Protein AF-A0A1Y5MGC0-F1 (afdb_monomer_lite)

Sequence (315 aa):
MIKQENEVLSAHKISAYQISLIEKINEDKFEFKDIEHKFIFESVKKECSICKIEEKNFKIFKIFSLFFLVLESSYFEYDGEKTFCSQDDEKNYFIKNLSKYFSNKKELDENNFELDKNFIYYAIKGKNNGLNDEQISMLLRGSKTLKILSENRYTSNDIDVVFAESGFLMLSNSKFGIDDKKAERFILLFLIGLAYNINTQKFIEKTINTVSDPDKAKKVKELEKIRDDFCIYSIKSFFLNPVKQEKHQCYEIWEFIERNYHVRKFYNEAKKQVSELTLLIRGDLDKKFEHKMITLGIFVTVIVAICSFFAGKYL

Secondary structure (DSSP, 8-state):
-EEE---EEEEEEE-HHHHHHHHHHHT-----EE----SB-HHHHTTEEEEEEGGGTEEEEEETTEEEEEEEE--EEE-SS-EE----SSS--TTTTHHHHHHHSTTS-GGG----TT---EEE--SS----HHHHHHHHHSSTTPPP-TTSEEE-SSEEEEEETTEEEEEE-STT---HHHHHHHHHHHHHHHHHHHHHHHHHHHHHHHHT-S-HHHHHHHHHHHHHHHHHHHHHS-TT-SBS-TTSHHHHHHHHHHHHTTHHHHHHHHHHHHHHHHHHHHTTTSTTHHHHHHHHHHHHHHHHHHHHHHHTT--

Foldseek 3Di:
DDWDQWKWKWKWWDDPVVVVVVCVLVVHDFDWAFDPDPQFDPLQSVQWTKTDDPVQQWIWIGGRNIIMIMHIQRGWDDDPQATDRDDDDDPDDCVVCVLPSQVVPVPDDSVPDDTHPLATETETFDAPPPDDLQRQCCVVPVGSPDDFDPLQWDDDCFWIWGDDRRGIYIWGNDRNTDDPVRVVLLVVLLVLLVVLLVVLVVLLVQLLVLLPDPDPVSSLVSLVVSLVVLVVVVVSNPQVARGPDCPDPNRVSNSSSCRNSVNVVSNVVSVVLNVLSVVLSVCPVDPCNVVSSVVSNVVSVVVCVVVCVVCVVSD

Radius of gyration: 21.81 Å; chains: 1; bounding box: 50×40×71 Å

Organism: NCBI:txid199

Structure (mmCIF, N/CA/C/O backbone):
data_AF-A0A1Y5MGC0-F1
#
_entry.id   AF-A0A1Y5MGC0-F1
#
loop_
_atom_site.group_PDB
_atom_site.id
_atom_site.type_symbol
_atom_site.label_atom_id
_atom_site.label_alt_id
_atom_site.label_comp_id
_atom_site.label_asym_id
_atom_site.label_entity_id
_atom_site.label_seq_id
_atom_site.pdbx_PDB_ins_code
_atom_site.Cartn_x
_atom_site.Cartn_y
_atom_site.Cartn_z
_atom_site.occupancy
_atom_site.B_iso_or_equiv
_atom_site.auth_seq_id
_atom_site.auth_comp_id
_atom_site.auth_asym_id
_atom_site.auth_atom_id
_atom_site.pdbx_PDB_model_num
ATOM 1 N N . MET A 1 1 ? -10.352 17.131 29.416 1.00 38.03 1 MET A N 1
ATOM 2 C CA . MET A 1 1 ? -9.482 16.090 28.835 1.00 38.03 1 MET A CA 1
ATOM 3 C C . MET A 1 1 ? -10.340 14.852 28.611 1.00 38.03 1 MET A C 1
ATOM 5 O O . MET A 1 1 ? -10.829 14.301 29.589 1.00 38.03 1 MET A O 1
ATOM 9 N N . ILE A 1 2 ? -10.647 14.490 27.362 1.00 35.22 2 ILE A N 1
ATOM 10 C CA . ILE A 1 2 ? -11.427 13.274 27.082 1.00 35.22 2 ILE A CA 1
ATOM 11 C C . ILE A 1 2 ? -10.415 12.135 26.957 1.00 35.22 2 ILE A C 1
ATOM 13 O O . ILE A 1 2 ? -9.745 12.014 25.937 1.00 35.22 2 ILE A O 1
ATOM 17 N N . LYS A 1 3 ? -10.269 11.329 28.010 1.00 38.06 3 LYS A N 1
ATOM 18 C CA . LYS A 1 3 ? -9.482 10.096 27.949 1.00 38.06 3 LYS A CA 1
ATOM 19 C C . LYS A 1 3 ? -10.345 9.056 27.236 1.00 38.06 3 LYS A C 1
ATOM 21 O O . LYS A 1 3 ? -11.326 8.585 27.805 1.00 38.06 3 LYS A O 1
ATOM 26 N N . GLN A 1 4 ? -10.056 8.786 25.967 1.00 45.41 4 GLN A N 1
ATOM 27 C CA . GLN A 1 4 ? -10.703 7.702 25.231 1.00 45.41 4 GLN A CA 1
ATOM 28 C C . GLN A 1 4 ? -9.704 6.557 25.101 1.00 45.41 4 GLN A C 1
ATOM 30 O O . GLN A 1 4 ? -8.647 6.717 24.498 1.00 45.41 4 GLN A O 1
ATOM 35 N N . GLU A 1 5 ? -10.042 5.399 25.659 1.00 43.53 5 GLU A N 1
ATOM 36 C CA . GLU A 1 5 ? -9.340 4.148 25.373 1.00 43.53 5 GLU A CA 1
ATOM 37 C C . GLU A 1 5 ? -9.686 3.737 23.941 1.00 43.53 5 GLU A C 1
ATOM 39 O O . GLU A 1 5 ? -10.679 3.061 23.680 1.00 43.53 5 GLU A O 1
ATOM 44 N N . ASN A 1 6 ? -8.910 4.250 22.993 1.00 50.28 6 ASN A N 1
ATOM 45 C CA . ASN A 1 6 ? -9.024 3.895 21.594 1.00 50.28 6 ASN A CA 1
ATOM 46 C C . ASN A 1 6 ? -7.785 3.108 21.190 1.00 50.28 6 ASN A C 1
ATOM 48 O O . ASN A 1 6 ? -6.659 3.587 21.342 1.00 50.28 6 ASN A O 1
ATOM 52 N N . GLU A 1 7 ? -8.006 1.938 20.603 1.00 55.06 7 GLU A N 1
ATOM 53 C CA . GLU A 1 7 ? -6.956 1.251 19.869 1.00 55.06 7 GLU A CA 1
ATOM 54 C C . GLU A 1 7 ? -6.591 2.079 18.637 1.00 55.06 7 GLU A C 1
ATOM 56 O O . GLU A 1 7 ? -7.471 2.633 17.982 1.00 55.06 7 GLU A O 1
ATOM 61 N N . VAL A 1 8 ? -5.296 2.195 18.368 1.00 58.59 8 VAL A N 1
ATOM 62 C CA . VAL A 1 8 ? -4.675 2.903 17.256 1.00 58.59 8 VAL A CA 1
ATOM 63 C C . VAL A 1 8 ? -3.657 1.962 16.638 1.00 58.59 8 VAL A C 1
ATOM 65 O O . VAL A 1 8 ? -2.775 1.443 17.317 1.00 58.59 8 VAL A O 1
ATOM 68 N N . LEU A 1 9 ? -3.761 1.766 15.332 1.00 59.78 9 LEU A N 1
ATOM 69 C CA . LEU A 1 9 ? -2.839 0.942 14.563 1.00 59.78 9 LEU A CA 1
ATOM 70 C C . LEU A 1 9 ? -1.966 1.845 13.693 1.00 59.78 9 LEU A C 1
ATOM 72 O O . LEU A 1 9 ? -2.559 2.642 12.982 1.00 59.78 9 LEU A O 1
ATOM 76 N N . SER A 1 10 ? -0.633 1.708 13.708 1.00 61.25 10 SER A N 1
ATOM 77 C CA . SER A 1 10 ? 0.293 2.452 12.824 1.00 61.25 10 SER A CA 1
ATOM 78 C C . SER A 1 10 ? 1.134 1.511 11.956 1.00 61.25 10 SER A C 1
ATOM 80 O O . SER A 1 10 ? 1.529 0.446 12.425 1.00 61.25 10 SER A O 1
ATOM 82 N N . ALA A 1 11 ? 1.433 1.887 10.705 1.00 65.44 11 ALA A N 1
ATOM 83 C CA . ALA A 1 11 ? 2.316 1.119 9.822 1.00 65.44 11 ALA A CA 1
ATOM 84 C C . ALA A 1 11 ? 3.659 1.800 9.567 1.00 65.44 11 ALA A C 1
ATOM 86 O O . ALA A 1 11 ? 3.766 3.018 9.534 1.00 65.44 11 ALA A O 1
ATOM 87 N N . HIS A 1 12 ? 4.684 0.990 9.326 1.00 69.44 12 HIS A N 1
ATOM 88 C CA . HIS A 1 12 ? 6.010 1.441 8.928 1.00 69.44 12 HIS A CA 1
ATOM 89 C C . HIS A 1 12 ? 6.585 0.474 7.904 1.00 69.44 12 HIS A C 1
ATOM 91 O O . HIS A 1 12 ? 6.592 -0.740 8.117 1.00 69.44 12 HIS A O 1
ATOM 97 N N . LYS A 1 13 ? 7.099 0.993 6.791 1.00 74.12 13 LYS A N 1
ATOM 98 C CA . LYS A 1 13 ? 7.879 0.173 5.865 1.00 74.12 13 LYS A CA 1
ATOM 99 C C . LYS A 1 13 ? 9.197 -0.208 6.538 1.00 74.12 13 LYS A C 1
ATOM 101 O O . LYS A 1 13 ? 9.869 0.643 7.114 1.00 74.12 13 LYS A O 1
ATOM 106 N N . ILE A 1 14 ? 9.566 -1.482 6.441 1.00 73.00 14 ILE A N 1
ATOM 107 C CA . ILE A 1 14 ? 10.816 -2.011 6.994 1.00 73.00 14 ILE A CA 1
ATOM 108 C C . ILE A 1 14 ? 11.555 -2.869 5.962 1.00 73.00 14 ILE A C 1
ATOM 110 O O . ILE A 1 14 ? 10.974 -3.395 5.011 1.00 73.00 14 ILE A O 1
ATOM 114 N N . SER A 1 15 ? 12.867 -2.989 6.124 1.00 76.19 15 SER A N 1
ATOM 115 C CA . SER A 1 15 ? 13.743 -3.818 5.295 1.00 76.19 15 SER A CA 1
ATOM 116 C C . SER A 1 15 ? 13.856 -5.249 5.829 1.00 76.19 15 SER A C 1
ATOM 118 O O . SER A 1 15 ? 13.602 -5.516 7.002 1.00 76.19 15 SER A O 1
ATOM 120 N N . ALA A 1 16 ? 14.309 -6.179 4.983 1.00 79.50 16 ALA A N 1
ATOM 121 C CA . ALA A 1 16 ? 14.617 -7.546 5.415 1.00 79.50 16 ALA A CA 1
ATOM 122 C C . ALA A 1 16 ? 15.689 -7.581 6.522 1.00 79.50 16 ALA A C 1
ATOM 124 O O . ALA A 1 16 ? 15.608 -8.396 7.435 1.00 79.50 16 ALA A O 1
ATOM 125 N N . TYR A 1 17 ? 16.654 -6.655 6.475 1.00 76.81 17 TYR A N 1
ATOM 126 C CA . TYR A 1 17 ? 17.639 -6.484 7.540 1.00 76.81 17 TYR A CA 1
ATOM 127 C C . TYR A 1 17 ? 16.963 -6.097 8.860 1.00 76.81 17 TYR A C 1
ATOM 129 O O . TYR A 1 17 ? 17.158 -6.767 9.868 1.00 76.81 17 TYR A O 1
ATOM 137 N N . GLN A 1 18 ? 16.083 -5.092 8.843 1.00 75.25 18 GLN A N 1
ATOM 138 C CA . GLN A 1 18 ? 15.319 -4.695 10.029 1.00 75.25 18 GLN A CA 1
ATOM 139 C C . GLN A 1 18 ? 14.466 -5.845 10.583 1.00 75.25 18 GLN A C 1
ATOM 141 O O . GLN A 1 18 ? 14.418 -6.016 11.794 1.00 75.25 18 GLN A O 1
ATOM 146 N N . ILE A 1 19 ? 13.868 -6.682 9.731 1.00 78.75 19 ILE A N 1
ATOM 147 C CA . ILE A 1 19 ? 13.170 -7.900 10.176 1.00 78.75 19 ILE A CA 1
ATOM 148 C C . ILE A 1 19 ? 14.118 -8.843 10.909 1.00 78.75 19 ILE A C 1
ATOM 150 O O . ILE A 1 19 ? 13.802 -9.252 12.019 1.00 78.75 19 ILE A O 1
ATOM 154 N N . SER A 1 20 ? 15.281 -9.144 10.323 1.00 77.00 20 SER A N 1
ATOM 155 C CA . SER A 1 20 ? 16.267 -10.039 10.944 1.00 77.00 20 SER A CA 1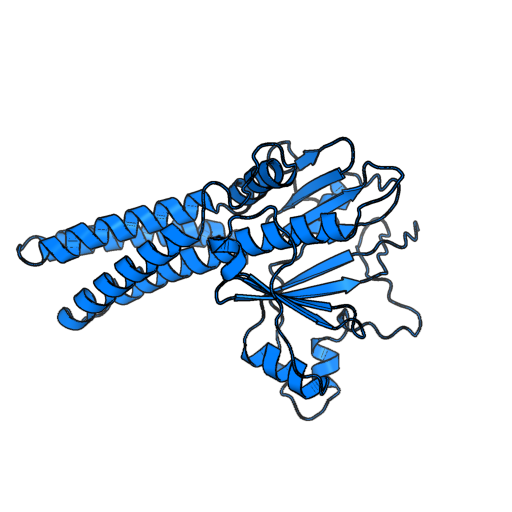
ATOM 156 C C . SER A 1 20 ? 16.757 -9.523 12.301 1.00 77.00 20 SER A C 1
ATOM 158 O O . SER A 1 20 ? 17.016 -10.309 13.210 1.00 77.00 20 SER A O 1
ATOM 160 N N . LEU A 1 21 ? 16.827 -8.198 12.468 1.00 72.00 21 LEU A N 1
ATOM 161 C CA . LEU A 1 21 ? 17.138 -7.577 13.751 1.00 72.00 21 LEU A CA 1
ATOM 162 C C . LEU A 1 21 ? 16.016 -7.792 14.770 1.00 72.00 21 LEU A C 1
ATOM 164 O O . LEU A 1 21 ? 16.304 -8.167 15.902 1.00 72.00 21 LEU A O 1
ATOM 168 N N . ILE A 1 22 ? 14.752 -7.592 14.379 1.00 74.06 22 ILE A N 1
ATOM 169 C CA . ILE A 1 22 ? 13.601 -7.843 15.261 1.00 74.06 22 ILE A CA 1
ATOM 170 C C . ILE A 1 22 ? 13.549 -9.337 15.643 1.00 74.06 22 ILE A C 1
ATOM 172 O O . ILE A 1 22 ? 13.365 -9.654 16.816 1.00 74.06 22 ILE A O 1
ATOM 176 N N . GLU A 1 23 ? 13.766 -10.241 14.684 1.00 75.62 23 GLU A N 1
ATOM 177 C CA . GLU A 1 23 ? 13.797 -11.698 14.886 1.00 75.62 23 GLU A CA 1
ATOM 178 C C . GLU A 1 23 ? 14.873 -12.093 15.910 1.00 75.62 23 GLU A C 1
ATOM 180 O O . GLU A 1 23 ? 14.583 -12.727 16.924 1.00 75.62 23 GLU A O 1
ATOM 185 N N . LYS A 1 24 ? 16.110 -11.611 15.719 1.00 73.06 24 LYS A N 1
ATOM 186 C CA . LYS A 1 24 ? 17.224 -11.847 16.650 1.00 73.06 24 LYS A CA 1
ATOM 187 C C . LYS A 1 24 ? 16.923 -11.331 18.060 1.00 73.06 24 LYS A C 1
ATOM 189 O O . LYS A 1 24 ? 17.342 -11.936 19.038 1.00 73.06 24 LYS A O 1
ATOM 194 N N . ILE A 1 25 ? 16.245 -10.192 18.172 1.00 67.19 25 ILE A N 1
ATOM 195 C CA . ILE A 1 25 ? 16.008 -9.525 19.457 1.00 67.19 25 ILE A CA 1
ATOM 196 C C . ILE A 1 25 ? 14.904 -10.172 20.271 1.00 67.19 25 ILE A C 1
ATOM 198 O O . ILE A 1 25 ? 14.997 -10.157 21.503 1.00 67.19 25 ILE A O 1
ATOM 202 N N . ASN A 1 26 ? 13.870 -10.661 19.595 1.00 68.50 26 ASN A N 1
ATOM 203 C CA . ASN A 1 26 ? 12.756 -11.333 20.241 1.00 68.50 26 ASN A CA 1
ATOM 204 C C . ASN A 1 26 ? 13.041 -12.813 20.491 1.00 68.50 26 ASN A C 1
ATOM 206 O O . ASN A 1 26 ? 12.283 -13.432 21.220 1.00 68.50 26 ASN A O 1
ATOM 210 N N . GLU A 1 27 ? 14.114 -13.361 19.908 1.00 68.44 27 GLU A N 1
ATOM 211 C CA . GLU A 1 27 ? 14.435 -14.797 19.948 1.00 68.44 27 GLU A CA 1
ATOM 212 C C . GLU A 1 27 ? 13.324 -15.678 19.338 1.00 68.44 27 GLU A C 1
ATOM 214 O O . GLU A 1 27 ? 13.355 -16.904 19.430 1.00 68.44 27 GLU A O 1
ATOM 219 N N . ASP A 1 28 ? 12.381 -15.049 18.637 1.00 70.00 28 ASP A N 1
ATOM 220 C CA . ASP A 1 28 ? 11.268 -15.679 17.947 1.00 70.00 28 ASP A CA 1
ATOM 221 C C . ASP A 1 28 ? 11.650 -15.919 16.495 1.00 70.00 28 ASP A C 1
ATOM 223 O O . ASP A 1 28 ? 12.149 -15.012 15.837 1.00 70.00 28 ASP A O 1
ATOM 227 N N . LYS A 1 29 ? 11.340 -17.098 15.949 1.00 75.06 29 LYS A N 1
ATOM 228 C CA . LYS A 1 29 ? 11.385 -17.290 14.494 1.00 75.06 29 LYS A CA 1
ATOM 229 C C . LYS A 1 29 ? 10.128 -16.730 13.858 1.00 75.06 29 LYS A C 1
ATOM 231 O O . LYS A 1 29 ? 9.017 -17.082 14.255 1.00 75.06 29 LYS A O 1
ATOM 236 N N . PHE A 1 30 ? 10.290 -15.910 12.826 1.00 83.38 30 PHE A N 1
ATOM 237 C CA . PHE A 1 30 ? 9.137 -15.329 12.144 1.00 83.38 30 PHE A CA 1
ATOM 238 C C . PHE A 1 30 ? 8.584 -16.292 11.102 1.00 83.38 30 PHE A C 1
ATOM 240 O O . PHE A 1 30 ? 9.180 -16.524 10.050 1.00 83.38 30 PHE A O 1
ATOM 247 N N . GLU A 1 31 ? 7.400 -16.830 11.380 1.00 87.31 31 GLU A N 1
ATOM 248 C CA . GLU A 1 31 ? 6.659 -17.655 10.435 1.00 87.31 31 GLU A CA 1
ATOM 249 C C . GLU A 1 31 ? 5.613 -16.806 9.704 1.00 87.31 31 GLU A C 1
ATOM 251 O O . GLU A 1 31 ? 4.596 -16.389 10.265 1.00 87.31 31 GLU A O 1
ATOM 256 N N . PHE A 1 32 ? 5.858 -16.556 8.419 1.00 89.19 32 PHE A N 1
ATOM 257 C CA . PHE A 1 32 ? 4.893 -15.882 7.559 1.00 89.19 32 PHE A CA 1
ATOM 258 C C . PHE A 1 32 ? 3.818 -16.862 7.099 1.00 89.19 32 PHE A C 1
ATOM 260 O O . PHE A 1 32 ? 4.107 -17.834 6.404 1.00 89.19 32 PHE A O 1
ATOM 267 N N . LYS A 1 33 ? 2.568 -16.554 7.440 1.00 91.81 33 LYS A N 1
ATOM 268 C CA . LYS A 1 33 ? 1.384 -17.332 7.073 1.00 91.81 33 LYS A CA 1
ATOM 269 C C . LYS A 1 33 ? 0.594 -16.629 5.979 1.00 91.81 33 LYS A C 1
ATOM 271 O O . LYS A 1 33 ? 0.647 -15.404 5.843 1.00 91.81 33 LYS A O 1
ATOM 276 N N . ASP A 1 34 ? -0.157 -17.407 5.210 1.00 91.50 34 ASP A N 1
ATOM 277 C CA . ASP A 1 34 ? -1.055 -16.867 4.194 1.00 91.50 34 ASP A CA 1
ATOM 278 C C . ASP A 1 34 ? -2.120 -15.964 4.824 1.00 91.50 34 ASP A C 1
ATOM 280 O O . ASP A 1 34 ? -2.631 -16.219 5.917 1.00 91.50 34 ASP A O 1
ATOM 284 N N . ILE A 1 35 ? -2.505 -14.916 4.099 1.00 89.69 35 ILE A N 1
ATOM 285 C CA . ILE A 1 35 ? -3.623 -14.064 4.502 1.00 89.69 35 ILE A CA 1
ATOM 286 C C . ILE A 1 35 ? -4.927 -14.879 4.495 1.00 89.69 35 ILE A C 1
ATOM 288 O O . ILE A 1 35 ? -5.288 -15.493 3.493 1.00 89.69 35 ILE A O 1
ATOM 292 N N . GLU A 1 36 ? -5.696 -14.850 5.583 1.00 88.06 36 GLU A N 1
ATOM 293 C CA . GLU A 1 36 ? -6.962 -15.599 5.672 1.00 88.06 36 GLU A CA 1
ATOM 294 C C . GLU A 1 36 ? -8.097 -14.965 4.854 1.00 88.06 36 GLU A C 1
ATOM 296 O O . GLU A 1 36 ? -9.017 -15.646 4.388 1.00 88.06 36 GLU A O 1
ATOM 301 N N . HIS A 1 37 ? -8.035 -13.648 4.661 1.00 86.31 37 HIS A N 1
ATOM 302 C CA . HIS A 1 37 ? -9.079 -12.866 4.012 1.00 86.31 37 HIS A CA 1
ATOM 303 C C . HIS A 1 37 ? -9.290 -13.279 2.546 1.00 86.31 37 HIS A C 1
ATOM 305 O O . HIS A 1 37 ? -8.380 -13.223 1.721 1.00 86.31 37 HIS A O 1
ATOM 311 N N . LYS A 1 38 ? -10.525 -13.662 2.196 1.00 88.62 38 LYS A N 1
ATOM 312 C CA . LYS A 1 38 ? -10.873 -14.200 0.862 1.00 88.62 38 LYS A CA 1
ATOM 313 C C . LYS A 1 38 ? -11.399 -13.158 -0.135 1.00 88.62 38 LYS A C 1
ATOM 315 O O . LYS A 1 38 ? -11.700 -13.520 -1.272 1.00 88.62 38 LYS A O 1
ATOM 320 N N . PHE A 1 39 ? -11.519 -11.893 0.275 1.00 91.81 39 PHE A N 1
ATOM 321 C CA . PHE A 1 39 ? -12.151 -10.833 -0.524 1.00 91.81 39 PHE A CA 1
ATOM 322 C C . PHE A 1 39 ? -11.277 -10.328 -1.687 1.00 91.81 39 PHE A C 1
ATOM 324 O O . PHE A 1 39 ? -11.820 -9.747 -2.621 1.00 91.81 39 PHE A O 1
ATOM 331 N N . ILE A 1 40 ? -9.962 -10.577 -1.670 1.00 93.44 40 ILE A N 1
ATOM 332 C CA . ILE A 1 40 ? -9.026 -10.181 -2.739 1.00 93.44 40 ILE A CA 1
ATOM 333 C C . ILE A 1 40 ? -8.750 -11.306 -3.743 1.00 93.44 40 ILE A C 1
ATOM 335 O O . ILE A 1 40 ? -8.902 -12.483 -3.403 1.00 93.44 40 ILE A O 1
ATOM 339 N N . PHE A 1 41 ? -8.345 -10.957 -4.973 1.00 92.56 41 PHE A N 1
ATOM 340 C CA . PHE A 1 41 ? -7.980 -11.905 -6.040 1.00 92.56 41 PHE A CA 1
ATOM 341 C C . PHE A 1 41 ? -6.888 -12.886 -5.588 1.00 92.56 41 PHE A C 1
ATOM 343 O O . PHE A 1 41 ? -5.953 -12.502 -4.893 1.00 92.56 41 PHE A O 1
ATOM 350 N N . GLU A 1 42 ? -6.985 -14.160 -5.993 1.00 90.56 42 GLU A N 1
ATOM 351 C CA . GLU A 1 42 ? -6.032 -15.198 -5.551 1.00 90.56 42 GLU A CA 1
ATOM 352 C C . GLU A 1 42 ? -4.591 -14.906 -5.983 1.00 90.56 42 GLU A C 1
ATOM 354 O O . GLU A 1 42 ? -3.658 -15.226 -5.255 1.00 90.56 42 GLU A O 1
ATOM 359 N N . SER A 1 43 ? -4.388 -14.275 -7.142 1.00 89.25 43 SER A N 1
ATOM 360 C CA . SER A 1 43 ? -3.049 -13.872 -7.581 1.00 89.25 43 SER A CA 1
ATOM 361 C C . SER A 1 43 ? -2.430 -12.823 -6.659 1.00 89.25 43 SER A C 1
ATOM 363 O O . SER A 1 43 ? -1.247 -12.920 -6.367 1.00 89.25 43 SER A O 1
ATOM 365 N N . VAL A 1 44 ? -3.222 -11.857 -6.179 1.00 91.75 44 VAL A N 1
ATOM 366 C CA . VAL A 1 44 ? -2.775 -10.827 -5.232 1.00 91.75 44 VAL A CA 1
ATOM 367 C C . VAL A 1 44 ? -2.543 -11.463 -3.869 1.00 91.75 44 VAL A C 1
ATOM 369 O O . VAL A 1 44 ? -1.508 -11.248 -3.252 1.00 91.75 44 VAL A O 1
ATOM 372 N N . LYS A 1 45 ? -3.473 -12.318 -3.433 1.00 92.94 45 LYS A N 1
ATOM 373 C CA . LYS A 1 45 ? -3.398 -13.032 -2.159 1.00 92.94 45 LYS A CA 1
ATOM 374 C C . LYS A 1 45 ? -2.115 -13.855 -2.020 1.00 92.94 45 LYS A C 1
ATOM 376 O O . LYS A 1 45 ? -1.500 -13.816 -0.965 1.00 92.94 45 LYS A O 1
ATOM 381 N N . LYS A 1 46 ? -1.694 -14.558 -3.078 1.00 91.88 46 LYS A N 1
ATOM 382 C CA . LYS A 1 46 ? -0.443 -15.345 -3.108 1.00 91.88 46 LYS A CA 1
ATOM 383 C C . LYS A 1 46 ? 0.822 -14.503 -2.940 1.00 91.88 46 LYS A C 1
ATOM 385 O O . LYS A 1 46 ? 1.871 -15.038 -2.604 1.00 91.88 46 LYS A O 1
ATOM 390 N N . GLU A 1 47 ? 0.727 -13.204 -3.188 1.00 92.81 47 GLU A N 1
ATOM 391 C CA . GLU A 1 47 ? 1.817 -12.248 -3.012 1.00 92.81 47 GLU A CA 1
ATOM 392 C C . GLU A 1 47 ? 1.727 -11.562 -1.633 1.00 92.81 47 GLU A C 1
ATOM 394 O O . GLU A 1 47 ? 2.485 -10.637 -1.355 1.00 92.81 47 GLU A O 1
ATOM 399 N N . CYS A 1 48 ? 0.803 -11.977 -0.757 1.00 93.94 48 CYS A N 1
ATOM 400 C CA . CYS A 1 48 ? 0.615 -11.418 0.577 1.00 93.94 48 CYS A CA 1
ATOM 401 C C . CYS A 1 48 ? 0.777 -12.490 1.659 1.00 93.94 48 CYS A C 1
ATOM 403 O O . CYS A 1 48 ? 0.137 -13.539 1.615 1.00 93.94 48 CYS A O 1
ATOM 405 N N . SER A 1 49 ? 1.556 -12.188 2.691 1.00 93.69 49 SER A N 1
ATOM 406 C CA . SER A 1 49 ? 1.641 -13.010 3.897 1.00 93.69 49 SER A CA 1
ATOM 407 C C . SER A 1 49 ? 1.775 -12.146 5.145 1.00 93.69 49 SER A C 1
ATOM 409 O O . SER A 1 49 ? 2.083 -10.954 5.073 1.00 93.69 49 SER A O 1
ATOM 411 N N . ILE A 1 50 ? 1.498 -12.734 6.302 1.00 92.25 50 ILE A N 1
ATOM 412 C CA . ILE A 1 50 ? 1.514 -12.044 7.587 1.00 92.25 50 ILE A CA 1
ATOM 413 C C . ILE A 1 50 ? 2.234 -12.881 8.639 1.00 92.25 50 ILE A C 1
ATOM 415 O O . ILE A 1 50 ? 2.017 -14.084 8.750 1.00 92.25 50 ILE A O 1
ATOM 419 N N . CYS A 1 51 ? 3.070 -12.226 9.431 1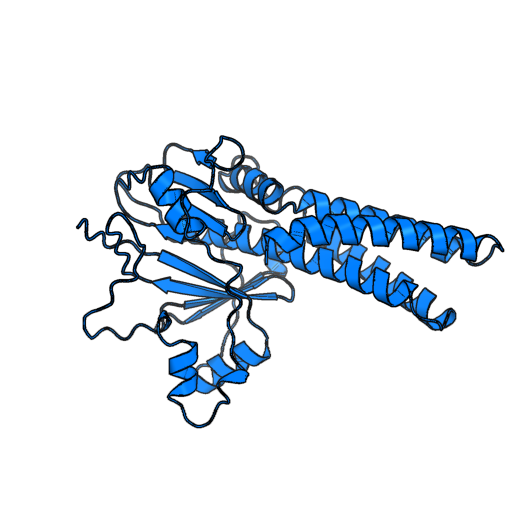.00 89.75 51 CYS A N 1
ATOM 420 C CA . CYS A 1 51 ? 3.628 -12.759 10.663 1.00 89.75 51 CYS A CA 1
ATOM 421 C C . CYS A 1 51 ? 2.965 -12.020 11.830 1.00 89.75 51 CYS A C 1
ATOM 423 O O . CYS A 1 51 ? 3.045 -10.791 11.907 1.00 89.75 51 CYS A O 1
ATOM 425 N N . LYS A 1 52 ? 2.270 -12.744 12.710 1.00 82.62 52 LYS A N 1
ATOM 426 C CA . LYS A 1 52 ? 1.650 -12.181 13.919 1.00 82.62 52 LYS A CA 1
ATOM 427 C C . LYS A 1 52 ? 2.521 -12.525 15.119 1.00 82.62 52 LYS A C 1
ATOM 429 O O . LYS A 1 52 ? 2.865 -13.690 15.283 1.00 82.62 52 LYS A O 1
ATOM 434 N N . ILE A 1 53 ? 2.842 -11.530 15.941 1.00 76.06 53 ILE A N 1
ATOM 435 C CA . ILE A 1 53 ? 3.572 -11.728 17.196 1.00 76.06 53 ILE A CA 1
ATOM 436 C C . ILE A 1 53 ? 2.658 -11.256 18.322 1.00 76.06 53 ILE A C 1
ATOM 438 O O . ILE A 1 53 ? 2.679 -10.092 18.723 1.00 76.06 53 ILE A O 1
ATOM 442 N N . GLU A 1 54 ? 1.777 -12.163 18.751 1.00 62.47 54 GLU A N 1
ATOM 443 C CA . GLU A 1 54 ? 0.657 -11.869 19.657 1.00 62.47 54 GLU A CA 1
ATOM 444 C C . GLU A 1 54 ? 1.131 -11.287 20.993 1.00 62.47 54 GLU A C 1
ATOM 446 O O . GLU A 1 54 ? 0.535 -10.343 21.498 1.00 62.47 54 GLU A O 1
ATOM 451 N N . GLU A 1 55 ? 2.266 -11.754 21.512 1.00 63.31 55 GLU A N 1
ATOM 452 C CA . GLU A 1 55 ? 2.826 -11.281 22.784 1.00 63.31 55 GLU A CA 1
ATOM 453 C C . GLU A 1 55 ? 3.353 -9.836 22.745 1.00 63.31 55 GLU A C 1
ATOM 455 O O . GLU A 1 55 ? 3.648 -9.256 23.792 1.00 63.31 55 GLU A O 1
ATOM 460 N N . LYS A 1 56 ? 3.521 -9.249 21.551 1.00 61.31 56 LYS A N 1
ATOM 461 C CA . LYS A 1 56 ? 4.183 -7.947 21.356 1.00 61.31 56 LYS A CA 1
ATOM 462 C C . LYS A 1 56 ? 3.294 -6.888 20.703 1.00 61.31 56 LYS A C 1
ATOM 464 O O . LYS A 1 56 ? 3.789 -5.802 20.409 1.00 61.31 56 LYS A O 1
ATOM 469 N N . ASN A 1 57 ? 2.006 -7.175 20.494 1.00 69.75 57 ASN A N 1
ATOM 470 C CA . ASN A 1 57 ? 1.036 -6.252 19.890 1.00 69.75 57 ASN A CA 1
ATOM 471 C C . ASN A 1 57 ? 1.507 -5.666 18.544 1.00 69.75 57 ASN A C 1
ATOM 473 O O . ASN A 1 57 ? 1.281 -4.493 18.243 1.00 69.75 57 ASN A O 1
ATOM 477 N N . PHE A 1 58 ? 2.188 -6.466 17.715 1.00 76.50 58 PHE A N 1
ATOM 478 C CA . PHE A 1 58 ? 2.509 -6.064 16.347 1.00 76.50 58 PHE A CA 1
ATOM 479 C C . PHE A 1 58 ? 2.403 -7.207 15.339 1.00 76.50 58 PHE A C 1
ATOM 481 O O . PHE A 1 58 ? 2.454 -8.397 15.661 1.00 76.50 58 PHE A O 1
ATOM 488 N N . LYS A 1 59 ? 2.240 -6.820 14.076 1.00 84.06 59 LYS A N 1
ATOM 489 C CA . LYS A 1 59 ? 2.121 -7.705 12.917 1.00 84.06 59 LYS A CA 1
ATOM 490 C C . LYS A 1 59 ? 3.094 -7.240 11.840 1.00 84.06 59 LYS A C 1
ATOM 492 O O . LYS A 1 59 ? 3.275 -6.044 11.651 1.00 84.06 59 LYS A O 1
ATOM 497 N N . ILE A 1 60 ? 3.696 -8.163 11.101 1.00 87.75 60 ILE A N 1
ATOM 498 C CA . ILE A 1 60 ? 4.498 -7.840 9.917 1.00 87.75 60 ILE A CA 1
ATOM 499 C C . ILE A 1 60 ? 3.766 -8.371 8.694 1.00 87.75 60 ILE A C 1
ATOM 501 O O . ILE A 1 60 ? 3.582 -9.576 8.542 1.00 87.75 60 ILE A O 1
ATOM 505 N N . PHE A 1 61 ? 3.363 -7.467 7.811 1.00 90.75 61 PHE A N 1
ATOM 506 C CA . PHE A 1 61 ? 2.792 -7.795 6.516 1.00 90.75 61 PHE A CA 1
ATOM 507 C C . PHE A 1 61 ? 3.897 -7.818 5.469 1.00 90.75 61 PHE A C 1
ATOM 509 O O . PHE A 1 61 ? 4.634 -6.847 5.309 1.00 90.75 61 PHE A O 1
ATOM 516 N N . LYS A 1 62 ? 3.984 -8.908 4.717 1.00 92.75 62 LYS A N 1
ATOM 517 C CA . LYS A 1 62 ? 4.760 -8.979 3.485 1.00 92.75 62 LYS A CA 1
ATOM 518 C C . LYS A 1 62 ? 3.795 -8.850 2.317 1.00 92.75 62 LYS A C 1
ATOM 520 O O . LYS A 1 62 ? 2.925 -9.698 2.154 1.00 92.75 62 LYS A O 1
ATOM 525 N N . ILE A 1 63 ? 3.950 -7.803 1.515 1.00 92.75 63 ILE A N 1
ATOM 526 C CA . ILE A 1 63 ? 3.114 -7.523 0.345 1.00 92.75 63 ILE A CA 1
ATOM 527 C C . ILE A 1 63 ? 4.044 -7.397 -0.867 1.00 92.75 63 ILE A C 1
ATOM 529 O O . ILE A 1 63 ? 4.844 -6.464 -0.970 1.00 92.75 63 ILE A O 1
ATOM 533 N N . PHE A 1 64 ? 3.981 -8.370 -1.774 1.00 89.38 64 PHE A N 1
ATOM 534 C CA . PHE A 1 64 ? 4.979 -8.632 -2.813 1.00 89.38 64 PHE A CA 1
ATOM 535 C C . PHE A 1 64 ? 6.391 -8.767 -2.212 1.00 89.38 64 PHE A C 1
ATOM 537 O O . PHE A 1 64 ? 6.674 -9.670 -1.424 1.00 89.38 64 PHE A O 1
ATOM 544 N N . SER A 1 65 ? 7.295 -7.857 -2.581 1.00 85.56 65 SER A N 1
ATOM 545 C CA . SER A 1 65 ? 8.679 -7.798 -2.100 1.00 85.56 65 SER A CA 1
ATOM 546 C C . SER A 1 65 ? 8.883 -6.806 -0.949 1.00 85.56 65 SER A C 1
ATOM 548 O O . SER A 1 65 ? 10.021 -6.556 -0.553 1.00 85.56 65 SER A O 1
ATOM 550 N N . LEU A 1 66 ? 7.805 -6.205 -0.436 1.00 88.56 66 LEU A N 1
ATOM 551 C CA . LEU A 1 66 ? 7.854 -5.162 0.584 1.00 88.56 66 LEU A CA 1
ATOM 552 C C . LEU A 1 66 ? 7.363 -5.692 1.924 1.00 88.56 66 LEU A C 1
ATOM 554 O O . LEU A 1 66 ? 6.469 -6.536 1.975 1.00 88.56 66 LEU A O 1
ATOM 558 N N . PHE A 1 67 ? 7.926 -5.149 2.998 1.00 88.44 67 PHE A N 1
ATOM 559 C CA . PHE A 1 67 ? 7.544 -5.486 4.356 1.00 88.44 67 PHE A CA 1
ATOM 560 C C . PHE A 1 67 ? 7.046 -4.254 5.099 1.00 88.44 67 PHE A C 1
ATOM 562 O O . PHE A 1 67 ? 7.633 -3.174 5.004 1.00 88.44 67 PHE A O 1
ATOM 569 N N . PHE A 1 68 ? 5.971 -4.445 5.852 1.00 85.81 68 PHE A N 1
ATOM 570 C CA . PHE A 1 68 ? 5.291 -3.410 6.609 1.00 85.81 68 PHE A CA 1
ATOM 571 C C . PHE A 1 68 ? 5.063 -3.900 8.035 1.00 85.81 68 PHE A C 1
ATOM 573 O O . PHE A 1 68 ? 4.375 -4.895 8.257 1.00 85.81 68 PHE A O 1
ATOM 580 N N . LEU A 1 69 ? 5.648 -3.201 8.997 1.00 82.00 69 LEU A N 1
ATOM 581 C CA . LEU A 1 69 ? 5.409 -3.385 10.419 1.00 82.00 69 LEU A CA 1
ATOM 582 C C . LEU A 1 69 ? 4.147 -2.622 10.807 1.00 82.00 69 LEU A C 1
ATOM 584 O O . LEU A 1 69 ? 4.105 -1.412 10.636 1.00 82.00 69 LEU A O 1
ATOM 588 N N . VAL A 1 70 ? 3.150 -3.320 11.334 1.00 78.81 70 VAL A N 1
ATOM 589 C CA . VAL A 1 70 ? 1.908 -2.768 11.874 1.00 78.81 70 VAL A CA 1
ATOM 590 C C . VAL A 1 70 ? 1.927 -2.909 13.389 1.00 78.81 70 VAL A C 1
ATOM 592 O O . VAL A 1 70 ? 1.978 -4.026 13.897 1.00 78.81 70 VAL A O 1
ATOM 595 N N . LEU A 1 71 ? 1.868 -1.793 14.102 1.00 72.75 71 LEU A N 1
ATOM 596 C CA . LEU A 1 71 ? 1.891 -1.720 15.561 1.00 72.75 71 LEU A CA 1
ATOM 597 C C . LEU A 1 71 ? 0.481 -1.462 16.086 1.00 72.75 71 LEU A C 1
ATOM 599 O O . LEU A 1 71 ? -0.204 -0.594 15.554 1.00 72.75 71 LEU A O 1
ATOM 603 N N . GLU A 1 72 ? 0.066 -2.171 17.132 1.00 68.25 72 GLU A N 1
ATOM 604 C CA . GLU A 1 72 ? -1.193 -1.955 17.847 1.00 68.25 72 GLU A CA 1
ATOM 605 C C . GLU A 1 72 ? -0.927 -1.229 19.173 1.00 68.25 72 GLU A C 1
ATOM 607 O O . GLU A 1 72 ? -0.155 -1.680 20.016 1.00 68.25 72 GLU A O 1
ATOM 612 N N . SER A 1 73 ? -1.535 -0.055 19.334 1.00 57.69 73 SER A N 1
ATOM 613 C CA . SER A 1 73 ? -1.437 0.816 20.508 1.00 57.69 73 SER A CA 1
ATOM 614 C C . SER A 1 73 ? -2.816 0.966 21.133 1.00 57.69 73 SER A C 1
ATOM 616 O O . SER A 1 73 ? -3.765 1.245 20.417 1.00 57.69 73 SER A O 1
ATOM 618 N N . SER A 1 74 ? -2.947 0.828 22.451 1.00 48.19 74 SER A N 1
ATOM 619 C CA . SER A 1 74 ? -4.241 0.910 23.150 1.00 48.19 74 SER A CA 1
ATOM 620 C C . SER A 1 74 ? -4.539 2.271 23.794 1.00 48.19 74 SER A C 1
ATOM 622 O O . SER A 1 74 ? -5.621 2.448 24.349 1.00 48.19 74 SER A O 1
ATOM 624 N N . TYR A 1 75 ? -3.604 3.231 23.761 1.00 47.88 75 TYR A N 1
ATOM 625 C CA . TYR A 1 75 ? -3.767 4.518 24.441 1.00 47.88 75 TYR A CA 1
ATOM 626 C C . TYR A 1 75 ? -3.563 5.712 23.507 1.00 47.88 75 TYR A C 1
ATOM 628 O O . TYR A 1 75 ? -2.472 5.968 22.991 1.00 47.88 75 TYR A O 1
ATOM 636 N N . PHE A 1 76 ? -4.646 6.466 23.331 1.00 44.50 76 PHE A N 1
ATOM 637 C CA . PHE A 1 76 ? -4.729 7.685 22.544 1.00 44.50 76 PHE A CA 1
ATOM 638 C C . PHE A 1 76 ? -5.287 8.811 23.423 1.00 44.50 76 PHE A C 1
ATOM 640 O O . PHE A 1 76 ? -6.420 8.734 23.892 1.00 44.50 76 PHE A O 1
ATOM 647 N N . GLU A 1 77 ? -4.507 9.866 23.645 1.00 43.91 77 GLU A N 1
ATOM 648 C CA . GLU A 1 77 ? -4.935 11.063 24.368 1.00 43.91 77 GLU A CA 1
ATOM 649 C C . GLU A 1 77 ? -4.882 12.285 23.443 1.00 43.91 77 GLU A C 1
ATOM 651 O O . GLU A 1 77 ? -3.864 12.593 22.824 1.00 43.91 77 GLU A O 1
ATOM 656 N N . TYR A 1 78 ? -6.006 12.994 23.344 1.00 44.34 78 TYR A N 1
ATOM 657 C CA . TYR A 1 78 ? -6.130 14.231 22.580 1.00 44.34 78 TYR A CA 1
ATOM 658 C C . TYR A 1 78 ? -6.614 15.343 23.507 1.00 44.34 78 TYR A C 1
ATOM 660 O O . TYR A 1 78 ? -7.687 15.236 24.111 1.00 44.34 78 TYR A O 1
ATOM 668 N N . ASP A 1 79 ? -5.821 16.405 23.637 1.00 46.84 79 ASP A N 1
ATOM 669 C CA . ASP A 1 79 ? -6.105 17.507 24.562 1.00 46.84 79 ASP A CA 1
ATOM 670 C C . ASP A 1 79 ? -6.748 18.737 23.898 1.00 46.84 79 ASP A C 1
ATOM 672 O O . ASP A 1 79 ? -7.225 19.621 24.606 1.00 46.84 79 ASP A O 1
ATOM 676 N N . GLY A 1 80 ? -6.835 18.769 22.562 1.00 41.81 80 GLY A N 1
ATOM 677 C CA . GLY A 1 80 ? -7.362 19.905 21.792 1.00 41.81 80 GLY A CA 1
ATOM 678 C C . GLY A 1 80 ? -6.311 20.654 20.969 1.00 41.81 80 GLY A C 1
ATOM 679 O O . GLY A 1 80 ? -6.671 21.327 20.001 1.00 41.81 80 GLY A O 1
ATOM 680 N N . GLU A 1 81 ? -5.025 20.495 21.282 1.00 38.34 81 GLU A N 1
ATOM 681 C CA . GLU A 1 81 ? -3.918 21.142 20.563 1.00 38.34 81 GLU A CA 1
ATOM 682 C C . GLU A 1 81 ? -2.906 20.135 20.024 1.00 38.34 81 GLU A C 1
ATOM 684 O O . GLU A 1 81 ? -2.383 20.314 18.921 1.00 38.34 81 GLU A O 1
ATOM 689 N N . LYS A 1 82 ? -2.653 19.058 20.772 1.00 38.59 82 LYS A N 1
ATOM 690 C CA . LYS A 1 82 ? -1.691 18.019 20.420 1.00 38.59 82 LYS A CA 1
ATOM 691 C C . LYS A 1 82 ? -2.298 16.635 20.602 1.00 38.59 82 LYS A C 1
ATOM 693 O O . LYS A 1 82 ? -3.132 16.368 21.465 1.00 38.59 82 LYS A O 1
ATOM 698 N N . THR A 1 83 ? -1.838 15.738 19.745 1.00 39.19 83 THR A N 1
ATOM 699 C CA . THR A 1 83 ? -2.101 14.311 19.853 1.00 39.19 83 THR A CA 1
ATOM 700 C C . THR A 1 83 ? -0.965 13.679 20.646 1.00 39.19 83 THR A C 1
ATOM 702 O O . THR A 1 83 ? 0.195 13.797 20.249 1.00 39.19 83 THR A O 1
ATOM 705 N N . PHE A 1 84 ? -1.279 12.976 21.730 1.00 41.59 84 PHE A N 1
ATOM 706 C CA . PHE A 1 84 ? -0.313 12.210 22.508 1.00 41.59 84 PHE A CA 1
ATOM 707 C C . PHE A 1 84 ? -0.736 10.739 22.549 1.00 41.59 84 PHE A C 1
ATOM 709 O O . PHE A 1 84 ? -1.890 10.409 22.793 1.00 41.59 84 PHE A O 1
ATOM 716 N N . CYS A 1 85 ? 0.204 9.816 22.357 1.00 41.66 85 CYS A N 1
ATOM 717 C CA . CYS A 1 85 ? 0.068 8.519 23.023 1.00 41.66 85 CYS A CA 1
ATOM 718 C C . CYS A 1 85 ? 0.338 8.790 24.510 1.00 41.66 85 CYS A C 1
ATOM 720 O O . CYS A 1 85 ? 1.397 9.348 24.819 1.00 41.66 85 CYS A O 1
ATOM 722 N N . SER A 1 86 ? -0.622 8.496 25.397 1.00 38.72 86 SER A N 1
ATOM 723 C CA . SER A 1 86 ? -0.548 8.854 26.825 1.00 38.72 86 SER A CA 1
ATOM 724 C C . SER A 1 86 ? 0.776 8.394 27.427 1.00 38.72 86 SER A C 1
ATOM 726 O O . SER A 1 86 ? 1.168 7.237 27.258 1.00 38.72 86 SER A O 1
ATOM 728 N N . GLN A 1 87 ? 1.487 9.303 28.088 1.00 39.88 87 GLN A N 1
ATOM 729 C CA . GLN A 1 87 ? 2.878 9.086 28.468 1.00 39.88 87 GLN A CA 1
ATOM 730 C C . GLN A 1 87 ? 3.102 8.400 29.820 1.00 39.88 87 GLN A C 1
ATOM 732 O O . GLN A 1 87 ? 4.259 8.082 30.061 1.00 39.88 87 GLN A O 1
ATOM 737 N N . ASP A 1 88 ? 2.088 8.091 30.635 1.00 35.19 88 ASP A N 1
ATOM 738 C CA . ASP A 1 88 ? 2.321 7.573 31.996 1.00 35.19 88 ASP A CA 1
ATOM 739 C C . ASP A 1 88 ? 1.378 6.424 32.390 1.00 35.19 88 ASP A C 1
ATOM 741 O O . ASP A 1 88 ? 0.156 6.571 32.427 1.00 35.19 88 ASP A O 1
ATOM 745 N N . ASP A 1 89 ? 1.964 5.234 32.554 1.00 36.84 89 ASP A N 1
ATOM 746 C CA . ASP A 1 89 ? 2.185 4.551 33.843 1.00 36.84 89 ASP A CA 1
ATOM 747 C C . ASP A 1 89 ? 2.535 3.077 33.556 1.00 36.84 89 ASP A C 1
ATOM 749 O O . ASP A 1 89 ? 1.691 2.274 33.159 1.00 36.84 89 ASP A O 1
ATOM 753 N N . GLU A 1 90 ? 3.824 2.748 33.698 1.00 37.44 90 GLU A N 1
ATOM 754 C CA . GLU A 1 90 ? 4.428 1.405 33.854 1.00 37.44 90 GLU A CA 1
ATOM 755 C C . GLU A 1 90 ? 4.140 0.288 32.823 1.00 37.44 90 GLU A C 1
ATOM 757 O O . GLU A 1 90 ? 4.815 -0.744 32.834 1.00 37.44 90 GLU A O 1
ATOM 762 N N . LYS A 1 91 ? 3.245 0.472 31.850 1.00 36.91 91 LYS A N 1
ATOM 763 C CA . LYS A 1 91 ? 3.052 -0.477 30.744 1.00 36.91 91 LYS A CA 1
ATOM 764 C C . LYS A 1 91 ? 3.959 -0.115 29.574 1.00 36.91 91 LYS A C 1
ATOM 766 O O . LYS A 1 91 ? 3.597 0.656 28.692 1.00 36.91 91 LYS A O 1
ATOM 771 N N . ASN A 1 92 ? 5.161 -0.689 29.609 1.00 35.53 92 ASN A N 1
ATOM 772 C CA . ASN A 1 92 ? 6.149 -0.795 28.531 1.00 35.53 92 ASN A CA 1
ATOM 773 C C . ASN A 1 92 ? 5.574 -0.598 27.113 1.00 35.53 92 ASN A C 1
ATOM 775 O O . ASN A 1 92 ? 5.115 -1.537 26.465 1.00 35.53 92 ASN A O 1
ATOM 779 N N . TYR A 1 93 ? 5.661 0.633 26.609 1.00 40.34 93 TYR A N 1
ATOM 780 C CA . TYR A 1 93 ? 5.329 0.965 25.230 1.00 40.34 93 TYR A CA 1
ATOM 781 C C . TYR A 1 93 ? 6.504 0.604 24.316 1.00 40.34 93 TYR A C 1
ATOM 783 O O . TYR A 1 93 ? 7.516 1.305 24.275 1.00 40.34 93 TYR A O 1
ATOM 791 N N . PHE A 1 94 ? 6.339 -0.454 23.524 1.00 39.19 94 PHE A N 1
ATOM 792 C CA . PHE A 1 94 ? 7.257 -0.827 22.442 1.00 39.19 94 PHE A CA 1
ATOM 793 C C . PHE A 1 94 ? 7.466 0.323 21.430 1.00 39.19 94 PHE A C 1
ATOM 795 O O . PHE A 1 94 ? 8.538 0.462 20.858 1.00 39.19 94 PHE A O 1
ATOM 802 N N . ILE A 1 95 ? 6.474 1.212 21.262 1.00 40.12 95 ILE A N 1
ATOM 803 C CA . ILE A 1 95 ? 6.463 2.269 20.230 1.00 40.12 95 ILE A CA 1
ATOM 804 C C . ILE A 1 95 ? 7.321 3.490 20.593 1.00 40.12 95 ILE A C 1
ATOM 806 O O . ILE A 1 95 ? 8.071 3.979 19.749 1.00 40.12 95 ILE A O 1
ATOM 810 N N . LYS A 1 96 ? 7.268 3.984 21.842 1.00 36.78 96 LYS A N 1
ATOM 811 C CA . LYS A 1 96 ? 8.046 5.179 22.254 1.00 36.78 96 LYS A CA 1
ATOM 812 C C . LYS A 1 96 ? 9.553 4.910 22.234 1.00 36.78 96 LYS A C 1
ATOM 814 O O . LYS A 1 96 ? 10.354 5.837 22.168 1.00 36.78 96 LYS A O 1
ATOM 819 N N . ASN A 1 97 ? 9.909 3.631 22.238 1.00 44.72 97 ASN A N 1
ATOM 820 C CA . ASN A 1 97 ? 11.260 3.147 22.211 1.00 44.72 97 ASN A CA 1
ATOM 821 C C . ASN A 1 97 ? 11.385 2.011 21.200 1.00 44.72 97 ASN A C 1
ATOM 823 O O . ASN A 1 97 ? 11.929 1.014 21.590 1.00 44.72 97 ASN A O 1
ATOM 827 N N . LEU A 1 98 ? 10.934 2.057 19.944 1.00 48.12 98 LEU A N 1
ATOM 828 C CA . LEU A 1 98 ? 11.400 1.004 19.016 1.00 48.12 98 LEU A CA 1
ATOM 829 C C . LEU A 1 98 ? 12.895 1.228 18.774 1.00 48.12 98 LEU A C 1
ATOM 831 O O . LEU A 1 98 ? 13.705 0.410 19.193 1.00 48.12 98 LEU A O 1
ATOM 835 N N . SER A 1 99 ? 13.271 2.426 18.310 1.00 42.25 99 SER A N 1
ATOM 836 C CA . SER A 1 99 ? 14.669 2.876 18.274 1.00 42.25 99 SER A CA 1
ATOM 837 C C . SER A 1 99 ? 15.357 2.762 19.637 1.00 42.25 99 SER A C 1
ATOM 839 O O . SER A 1 99 ? 16.426 2.185 19.692 1.00 42.25 99 SER A O 1
ATOM 841 N N . LYS A 1 100 ? 14.729 3.183 20.749 1.00 41.50 100 LYS A N 1
ATOM 842 C CA . LYS A 1 100 ? 15.312 3.058 22.105 1.00 41.50 100 LYS A CA 1
ATOM 843 C C . LYS A 1 100 ? 15.343 1.622 22.677 1.00 41.50 100 LYS A C 1
ATOM 845 O O . LYS A 1 100 ? 16.148 1.335 23.554 1.00 41.50 100 LYS A O 1
ATOM 850 N N . TYR A 1 101 ? 14.475 0.715 22.231 1.00 43.00 101 TYR A N 1
ATOM 851 C CA . TYR A 1 101 ? 14.482 -0.723 22.551 1.00 43.00 101 TYR A CA 1
ATOM 852 C C . TYR A 1 101 ? 15.639 -1.397 21.818 1.00 43.00 101 TYR A C 1
ATOM 854 O O . TYR A 1 101 ? 16.309 -2.239 22.413 1.00 43.00 101 TYR A O 1
ATOM 862 N N . PHE A 1 102 ? 15.941 -0.951 20.590 1.00 42.44 102 PHE A N 1
ATOM 863 C CA . PHE A 1 102 ? 17.198 -1.261 19.905 1.00 42.44 102 PHE A CA 1
ATOM 864 C C . PHE A 1 102 ? 18.408 -0.600 20.600 1.00 42.44 102 PHE A C 1
ATOM 866 O O . PHE A 1 102 ? 19.368 -1.303 20.887 1.00 42.44 102 PHE A O 1
ATOM 873 N N . SER A 1 103 ? 18.342 0.684 20.981 1.00 39.94 103 SER A N 1
ATOM 874 C CA . SER A 1 103 ? 19.398 1.427 21.702 1.00 39.94 103 SER A CA 1
ATOM 875 C C . SER A 1 103 ? 19.804 0.806 23.038 1.00 39.94 103 SER A C 1
ATOM 877 O O . SER A 1 103 ? 20.981 0.728 23.379 1.00 39.94 103 SER A O 1
ATOM 879 N N . ASN A 1 104 ? 18.821 0.381 23.838 1.00 41.75 104 ASN A N 1
ATOM 880 C CA . ASN A 1 104 ? 19.050 -0.151 25.181 1.00 41.75 104 ASN A CA 1
ATOM 881 C C . ASN A 1 104 ? 19.700 -1.546 25.155 1.00 41.75 104 ASN A C 1
ATOM 883 O O . ASN A 1 104 ? 20.289 -1.965 26.154 1.00 41.75 104 ASN A O 1
ATOM 887 N N . LYS A 1 105 ? 19.640 -2.262 24.023 1.00 50.78 105 LYS A N 1
ATOM 888 C CA . LYS A 1 105 ? 20.425 -3.478 23.782 1.00 50.78 105 LYS A CA 1
ATOM 889 C C . LYS A 1 105 ? 21.737 -3.070 23.093 1.00 50.78 105 LYS A C 1
ATOM 891 O O . LYS A 1 105 ? 21.805 -3.021 21.873 1.00 50.78 105 LYS A O 1
ATOM 896 N N . LYS A 1 106 ? 22.774 -2.810 23.906 1.00 44.31 106 LYS A N 1
ATOM 897 C CA . LYS A 1 106 ? 24.157 -2.337 23.607 1.00 44.31 106 LYS A CA 1
ATOM 898 C C . LYS A 1 106 ? 24.910 -2.909 22.378 1.00 44.31 106 LYS A C 1
ATOM 900 O O . LYS A 1 106 ? 26.045 -2.506 22.149 1.00 44.31 106 LYS A O 1
ATOM 905 N N . GLU A 1 107 ? 24.345 -3.833 21.608 1.00 50.00 107 GLU A N 1
ATOM 906 C CA . GLU A 1 107 ? 24.997 -4.487 20.464 1.00 50.00 107 GLU A CA 1
ATOM 907 C C . GLU A 1 107 ? 24.585 -3.946 19.086 1.00 50.00 107 GLU A C 1
ATOM 909 O O . GLU A 1 107 ? 25.166 -4.365 18.085 1.00 50.00 107 GLU A O 1
ATOM 914 N N . LEU A 1 108 ? 23.595 -3.053 18.991 1.00 53.12 108 LEU A N 1
ATOM 915 C CA . LEU A 1 108 ? 23.081 -2.581 17.703 1.00 53.12 108 LEU A CA 1
ATOM 916 C C . LEU A 1 108 ? 23.248 -1.070 17.550 1.00 53.12 108 LEU A C 1
ATOM 918 O O . LEU A 1 108 ? 22.776 -0.285 18.364 1.00 53.12 108 LEU A O 1
ATOM 922 N N . ASP A 1 109 ? 23.949 -0.692 16.485 1.00 53.19 109 ASP A N 1
ATOM 923 C CA . ASP A 1 109 ? 24.239 0.685 16.093 1.00 53.19 109 ASP A CA 1
ATOM 924 C C . ASP A 1 109 ? 22.928 1.460 15.867 1.00 53.19 109 ASP A C 1
ATOM 926 O O . ASP A 1 109 ? 22.164 1.156 14.946 1.00 53.19 109 ASP A O 1
ATOM 930 N N . GLU A 1 110 ? 22.659 2.441 16.735 1.00 50.56 110 GLU A N 1
ATOM 931 C CA . GLU A 1 110 ? 21.442 3.270 16.748 1.00 50.56 110 GLU A CA 1
ATOM 932 C C . GLU A 1 110 ? 21.170 3.948 15.398 1.00 50.56 110 GLU A C 1
ATOM 934 O O . GLU A 1 110 ? 20.019 4.217 15.056 1.00 50.56 110 GLU A O 1
ATOM 939 N N . ASN A 1 111 ? 22.218 4.166 14.599 1.00 51.84 111 ASN A N 1
ATOM 940 C CA . ASN A 1 111 ? 22.129 4.790 13.281 1.00 51.84 111 ASN A CA 1
ATOM 941 C C . ASN A 1 111 ? 21.545 3.864 12.197 1.00 51.84 111 ASN A C 1
ATOM 943 O O . ASN A 1 111 ? 21.186 4.338 11.123 1.00 51.84 111 ASN A O 1
ATOM 947 N N . ASN A 1 112 ? 21.434 2.553 12.450 1.00 53.88 112 ASN A N 1
ATOM 948 C CA . ASN A 1 112 ? 21.047 1.564 11.435 1.00 53.88 112 ASN A CA 1
ATOM 949 C C . ASN A 1 112 ? 19.573 1.126 11.500 1.00 53.88 112 ASN A C 1
ATOM 951 O O . ASN A 1 112 ? 19.140 0.320 10.671 1.00 53.88 112 ASN A O 1
ATOM 955 N N . PHE A 1 113 ? 18.789 1.631 12.459 1.00 57.03 113 PHE A N 1
ATOM 956 C CA . PHE A 1 113 ? 17.366 1.306 12.589 1.00 57.03 113 PHE A CA 1
ATOM 957 C C . PHE A 1 113 ? 16.503 2.574 12.624 1.00 57.03 113 PHE A C 1
ATOM 959 O O . PHE A 1 113 ? 16.023 2.999 13.674 1.00 57.03 113 PHE A O 1
ATOM 966 N N . GLU A 1 114 ? 16.263 3.164 11.451 1.00 61.28 114 GLU A N 1
ATOM 967 C CA . GLU A 1 114 ? 15.263 4.220 11.279 1.00 61.28 114 GLU A CA 1
ATOM 968 C C . GLU A 1 114 ? 13.985 3.640 10.654 1.00 61.28 114 GLU A C 1
ATOM 970 O O . GLU A 1 114 ? 14.016 2.974 9.615 1.00 61.28 114 GLU A O 1
ATOM 975 N N . LEU A 1 115 ? 12.850 3.843 11.329 1.00 62.22 115 LEU A N 1
ATOM 976 C CA . LEU A 1 115 ? 11.543 3.485 10.786 1.00 62.22 115 LEU A CA 1
ATOM 977 C C . LEU A 1 115 ? 11.117 4.533 9.767 1.00 62.22 115 LEU A C 1
ATOM 979 O O . LEU A 1 115 ? 11.210 5.731 10.030 1.00 62.22 115 LEU A O 1
ATOM 983 N N . ASP A 1 116 ? 10.569 4.070 8.650 1.00 61.75 116 ASP A N 1
ATOM 984 C CA . ASP A 1 116 ? 9.927 4.946 7.681 1.00 61.75 116 ASP A CA 1
ATOM 985 C C . ASP A 1 116 ? 8.690 5.599 8.327 1.00 61.75 116 ASP A C 1
ATOM 987 O O . ASP A 1 116 ? 7.705 4.925 8.656 1.00 61.75 116 ASP A O 1
ATOM 991 N N . LYS A 1 117 ? 8.773 6.910 8.577 1.00 56.25 117 LYS A N 1
ATOM 992 C CA . LYS A 1 117 ? 7.717 7.702 9.228 1.00 56.25 117 LYS A CA 1
ATOM 993 C C . LYS A 1 117 ? 6.638 8.167 8.248 1.00 56.25 117 LYS A C 1
ATOM 995 O O . LYS A 1 117 ? 5.646 8.735 8.692 1.00 56.25 117 LYS A O 1
ATOM 1000 N N . ASN A 1 118 ? 6.795 7.910 6.948 1.00 51.09 118 ASN A N 1
ATOM 1001 C CA . ASN A 1 118 ? 5.936 8.493 5.915 1.00 51.09 118 ASN A CA 1
ATOM 1002 C C . ASN A 1 118 ? 4.584 7.771 5.751 1.00 51.09 118 ASN A C 1
ATOM 1004 O O . ASN A 1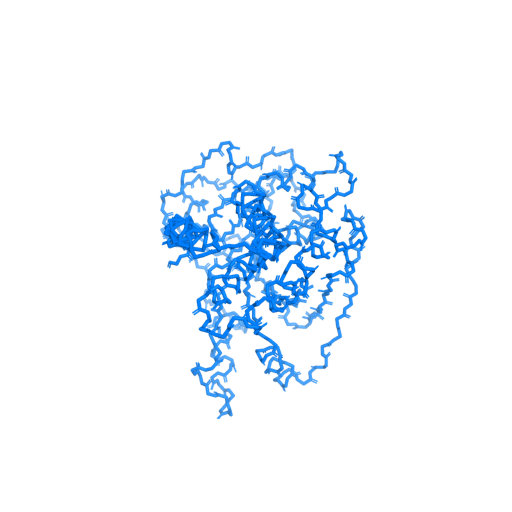 118 ? 3.729 8.252 5.012 1.00 51.09 118 ASN A O 1
ATOM 1008 N N . PHE A 1 119 ? 4.360 6.639 6.435 1.00 57.78 119 PHE A N 1
ATOM 1009 C CA . PHE A 1 119 ? 3.214 5.746 6.188 1.00 57.78 119 PHE A CA 1
ATOM 1010 C C . PHE A 1 119 ? 2.346 5.478 7.427 1.00 57.78 119 PHE A C 1
ATOM 1012 O O . PHE A 1 119 ? 2.146 4.335 7.826 1.00 57.78 119 PHE A O 1
ATOM 1019 N N . ILE A 1 120 ? 1.795 6.523 8.038 1.00 53.78 120 ILE A N 1
ATOM 1020 C CA . ILE A 1 120 ? 0.985 6.420 9.256 1.00 53.78 120 ILE A CA 1
ATOM 1021 C C . ILE A 1 120 ? -0.505 6.331 8.908 1.00 53.78 120 ILE A C 1
ATOM 1023 O O . ILE A 1 120 ? -1.094 7.303 8.444 1.00 53.78 120 ILE A O 1
ATOM 1027 N N . TYR A 1 121 ? -1.154 5.208 9.213 1.00 62.84 121 TYR A N 1
ATOM 1028 C CA . TYR A 1 121 ? -2.614 5.174 9.347 1.00 62.84 121 TYR A CA 1
ATOM 1029 C C . TYR A 1 121 ? -3.014 5.146 10.826 1.00 62.84 121 TYR A C 1
ATOM 1031 O O . TYR A 1 121 ? -2.174 4.914 11.688 1.00 62.84 121 TYR A O 1
ATOM 1039 N N . TYR A 1 122 ? -4.285 5.424 11.104 1.00 58.09 122 TYR A N 1
ATOM 1040 C CA . TYR A 1 122 ? -4.922 5.372 12.413 1.00 58.09 122 TYR A CA 1
ATOM 1041 C C . TYR A 1 122 ? -6.265 4.650 12.245 1.00 58.09 122 TYR A C 1
ATOM 1043 O O . TYR A 1 122 ? -7.111 5.060 11.457 1.00 58.09 122 TYR A O 1
ATOM 1051 N N . ALA A 1 123 ? -6.516 3.582 12.988 1.00 57.94 123 ALA A N 1
ATOM 1052 C CA . ALA A 1 123 ? -7.857 3.004 13.081 1.00 57.94 123 ALA A CA 1
ATOM 1053 C C . ALA A 1 123 ? -8.334 3.188 14.512 1.00 57.94 123 ALA A C 1
ATOM 1055 O O . ALA A 1 123 ? -7.862 2.458 15.366 1.00 57.94 123 ALA A O 1
ATOM 1056 N N . ILE A 1 124 ? -9.210 4.163 14.769 1.00 61.50 124 ILE A N 1
ATOM 1057 C CA . ILE A 1 124 ? -9.699 4.470 16.115 1.00 61.50 124 ILE A CA 1
ATOM 1058 C C . ILE A 1 124 ? -10.944 3.621 16.383 1.00 61.50 124 ILE A C 1
ATOM 1060 O O . ILE A 1 124 ? -12.040 3.922 15.901 1.00 61.50 124 ILE A O 1
ATOM 1064 N N . LYS A 1 125 ? -10.782 2.560 17.179 1.00 56.69 125 LYS A N 1
ATOM 1065 C CA . LYS A 1 125 ? -11.811 1.522 17.393 1.00 56.69 125 LYS A CA 1
ATOM 1066 C C . LYS A 1 125 ? -12.887 1.855 18.458 1.00 56.69 125 LYS A C 1
ATOM 1068 O O . LYS A 1 125 ? -13.550 0.952 18.960 1.00 56.69 125 LYS A O 1
ATOM 1073 N N . GLY A 1 126 ? -13.095 3.126 18.810 1.00 51.62 126 GLY A N 1
ATOM 1074 C CA . GLY A 1 126 ? -14.031 3.538 19.876 1.00 51.62 126 GLY A CA 1
ATOM 1075 C C . GLY A 1 126 ? -15.503 3.679 19.461 1.00 51.62 126 GLY A C 1
ATOM 1076 O O . GLY A 1 126 ? -15.836 3.850 18.287 1.00 51.62 126 GLY A O 1
ATOM 1077 N N . LYS A 1 127 ? -16.409 3.619 20.451 1.00 50.16 127 LYS A N 1
ATOM 1078 C CA . LYS A 1 127 ? -17.860 3.844 20.289 1.00 50.16 127 LYS A CA 1
ATOM 1079 C C . LYS A 1 127 ? -18.160 5.349 20.226 1.00 50.16 127 LYS A C 1
ATOM 1081 O O . LYS A 1 127 ? -17.844 6.056 21.174 1.00 50.16 127 LYS A O 1
ATOM 1086 N N . ASN A 1 128 ? -18.860 5.809 19.182 1.00 51.69 128 ASN A N 1
ATOM 1087 C CA . ASN A 1 128 ? -19.261 7.216 18.993 1.00 51.69 128 ASN A CA 1
ATOM 1088 C C . ASN A 1 128 ? -18.087 8.210 19.081 1.00 51.69 128 ASN A C 1
ATOM 1090 O O . ASN A 1 128 ? -18.041 9.091 19.941 1.00 51.69 128 ASN A O 1
ATOM 1094 N N . ASN A 1 129 ? -17.161 8.103 18.131 1.00 56.88 129 ASN A N 1
ATOM 1095 C CA . ASN A 1 129 ? -16.020 9.006 18.031 1.00 56.88 129 ASN A CA 1
ATOM 1096 C C . ASN A 1 129 ? -16.358 10.181 17.112 1.00 56.88 129 ASN A C 1
ATOM 1098 O O . ASN A 1 129 ? -15.961 10.214 15.950 1.00 56.88 129 ASN A O 1
ATOM 1102 N N . GLY A 1 130 ? -17.120 11.142 17.636 1.00 62.97 130 GLY A N 1
ATOM 1103 C CA . GLY A 1 130 ? -17.374 12.411 16.957 1.00 62.97 130 GLY A CA 1
ATOM 1104 C C . GLY A 1 130 ? -16.123 13.288 16.953 1.00 62.97 130 GLY A C 1
ATOM 1105 O O . GLY A 1 130 ? -16.045 14.237 17.727 1.00 62.97 130 GLY A O 1
ATOM 1106 N N . LEU A 1 131 ? -15.135 12.951 16.121 1.00 74.19 131 LEU A N 1
ATOM 1107 C CA . LEU A 1 131 ? -14.031 13.854 15.812 1.00 74.19 131 LEU A CA 1
ATOM 1108 C C . LEU A 1 131 ? -14.492 14.848 14.748 1.00 74.19 131 LEU A C 1
ATOM 1110 O O . LEU A 1 131 ? -15.080 14.462 13.739 1.00 74.19 131 LEU A O 1
ATOM 1114 N N . ASN A 1 132 ? -14.223 16.128 14.974 1.00 79.56 132 ASN A N 1
ATOM 1115 C CA . ASN A 1 132 ? -14.417 17.153 13.961 1.00 79.56 132 ASN A CA 1
ATOM 1116 C C . ASN A 1 132 ? -13.257 17.161 12.950 1.00 79.56 132 ASN A C 1
ATOM 1118 O O . ASN A 1 132 ? -12.197 16.570 13.177 1.00 79.56 132 ASN A O 1
ATOM 1122 N N . ASP A 1 133 ? -13.448 17.871 11.841 1.00 83.88 133 ASP A N 1
ATOM 1123 C CA . ASP A 1 133 ? -12.490 17.886 10.737 1.00 83.88 133 ASP A CA 1
ATOM 1124 C C . ASP A 1 133 ? -11.101 18.418 11.136 1.00 83.88 133 ASP A C 1
ATOM 1126 O O . ASP A 1 133 ? -10.084 17.910 10.660 1.00 83.88 133 ASP A O 1
ATOM 1130 N N . GLU A 1 134 ? -11.021 19.389 12.055 1.00 80.19 134 GLU A N 1
ATOM 1131 C CA . GLU A 1 134 ? -9.734 19.896 12.551 1.00 80.19 134 GLU A CA 1
ATOM 1132 C C . GLU A 1 134 ? -8.975 18.835 13.353 1.00 80.19 134 GLU A C 1
ATOM 1134 O O . GLU A 1 134 ? -7.753 18.722 13.229 1.00 80.19 134 GLU A O 1
ATOM 1139 N N . GLN A 1 135 ? -9.689 18.044 14.158 1.00 76.06 135 GLN A N 1
ATOM 1140 C CA . GLN A 1 135 ? -9.113 16.950 14.941 1.00 76.06 135 GLN A CA 1
ATOM 1141 C C . GLN A 1 135 ? -8.600 15.841 14.025 1.00 76.06 135 GLN A C 1
ATOM 1143 O O . GLN A 1 135 ? -7.471 15.379 14.182 1.00 76.06 135 GLN A O 1
ATOM 1148 N N . ILE A 1 136 ? -9.398 15.458 13.027 1.00 78.19 136 ILE A N 1
ATOM 1149 C CA . ILE A 1 136 ? -9.009 14.472 12.013 1.00 78.19 136 ILE A CA 1
ATOM 1150 C C . ILE A 1 136 ? -7.775 14.954 11.237 1.00 78.19 136 ILE A C 1
ATOM 1152 O O . ILE A 1 136 ? -6.828 14.194 11.029 1.00 78.19 136 ILE A O 1
ATOM 1156 N N . SER A 1 137 ? -7.742 16.232 10.853 1.00 76.81 137 SER A N 1
ATOM 1157 C CA . SER A 1 137 ? -6.587 16.836 10.189 1.00 76.81 137 SER A CA 1
ATOM 1158 C C . SER A 1 137 ? -5.333 16.789 11.063 1.00 76.81 137 SER A C 1
ATOM 1160 O O . SER A 1 137 ? -4.267 16.388 10.591 1.00 76.81 137 SER A O 1
ATOM 1162 N N . MET A 1 138 ? -5.454 17.184 12.335 1.00 72.25 138 MET A N 1
ATOM 1163 C CA . MET A 1 138 ? -4.341 17.166 13.285 1.00 72.25 138 MET A CA 1
ATOM 1164 C C . MET A 1 138 ? -3.787 15.751 13.463 1.00 72.25 138 MET A C 1
ATOM 1166 O O . MET A 1 138 ? -2.576 15.573 13.549 1.00 72.25 138 MET A O 1
ATOM 1170 N N . LEU A 1 139 ? -4.660 14.744 13.458 1.00 70.62 139 LEU A N 1
ATOM 1171 C CA . LEU A 1 139 ? -4.268 13.344 13.554 1.00 70.62 139 LEU A CA 1
ATOM 1172 C C . LEU A 1 139 ? -3.477 12.866 12.349 1.00 70.62 139 LEU A C 1
ATOM 1174 O O . LEU A 1 139 ? -2.411 12.281 12.503 1.00 70.62 139 LEU A O 1
ATOM 1178 N N . LEU A 1 140 ? -3.994 13.128 11.154 1.00 72.56 140 LEU A N 1
ATOM 1179 C CA . LEU A 1 140 ? -3.409 12.597 9.931 1.00 72.56 140 LEU A CA 1
ATOM 1180 C C . LEU A 1 140 ? -2.161 13.357 9.472 1.00 72.56 140 LEU A C 1
ATOM 1182 O O . LEU A 1 140 ? -1.298 12.767 8.828 1.00 72.56 140 LEU A O 1
ATOM 1186 N N . ARG A 1 141 ? -2.056 14.659 9.773 1.00 70.56 141 ARG A N 1
ATOM 1187 C CA . ARG A 1 141 ? -0.978 15.525 9.258 1.00 70.56 141 ARG A CA 1
ATOM 1188 C C . ARG A 1 141 ? -0.151 16.238 10.324 1.00 70.56 141 ARG A C 1
ATOM 1190 O O . ARG A 1 141 ? 0.763 16.972 9.961 1.00 70.56 141 ARG A O 1
ATOM 1197 N N . GLY A 1 142 ? -0.507 16.142 11.605 1.00 67.19 142 GLY A N 1
ATOM 1198 C CA . GLY A 1 142 ? 0.093 16.986 12.648 1.00 67.19 142 GLY A CA 1
ATOM 1199 C C . GLY A 1 142 ? -0.201 18.484 12.474 1.00 67.19 142 GLY A C 1
ATOM 1200 O O . GLY A 1 142 ? 0.492 19.323 13.042 1.00 67.19 142 GLY A O 1
ATOM 1201 N N . SER A 1 143 ? -1.193 18.845 11.651 1.00 72.50 143 SER A N 1
ATOM 1202 C CA . SER A 1 143 ? -1.616 20.230 11.409 1.00 72.50 143 SER A CA 1
ATOM 1203 C C . SER A 1 143 ? -3.093 20.290 11.018 1.00 72.50 143 SER A C 1
ATOM 1205 O O . SER A 1 143 ? -3.651 19.297 10.564 1.00 72.50 143 SER A O 1
ATOM 1207 N N . LYS A 1 144 ? -3.736 21.461 11.124 1.00 80.00 144 LYS A N 1
ATOM 1208 C CA . LYS A 1 144 ? -5.157 21.680 10.759 1.00 80.00 144 LYS A CA 1
ATOM 1209 C C . LYS A 1 144 ? -5.379 22.009 9.272 1.00 80.00 144 LYS A C 1
ATOM 1211 O O . LYS A 1 144 ? -6.296 22.739 8.917 1.00 80.00 144 LYS A O 1
ATOM 1216 N N . THR A 1 145 ? -4.480 21.558 8.400 1.00 83.88 145 THR A N 1
ATOM 1217 C CA . THR A 1 145 ? -4.449 21.975 6.988 1.00 83.88 145 THR A CA 1
ATOM 1218 C C . THR A 1 145 ? -5.053 20.953 6.021 1.00 83.88 145 THR A C 1
ATOM 1220 O O . THR A 1 145 ? -5.193 21.249 4.835 1.00 83.88 145 THR A O 1
ATOM 1223 N N . LEU A 1 146 ? -5.398 19.745 6.482 1.00 84.06 146 LEU A N 1
ATOM 1224 C CA . LEU A 1 146 ? -6.147 18.778 5.684 1.00 84.06 146 LEU A CA 1
ATOM 1225 C C . LEU A 1 146 ? -7.580 19.280 5.528 1.00 84.06 146 LEU A C 1
ATOM 1227 O O . LEU A 1 146 ? -8.324 19.391 6.500 1.00 84.06 146 LEU A O 1
ATOM 1231 N N . LYS A 1 147 ? -7.978 19.545 4.287 1.00 89.88 147 LYS A N 1
ATOM 1232 C CA . LYS A 1 147 ? -9.372 19.824 3.961 1.00 89.88 147 LYS A CA 1
ATOM 1233 C C . LYS A 1 147 ? -10.095 18.493 3.760 1.00 89.88 147 LYS A C 1
ATOM 1235 O O . LYS A 1 147 ? -9.660 17.685 2.939 1.00 89.88 147 LYS A O 1
ATOM 1240 N N . ILE A 1 148 ? -11.165 18.262 4.513 1.00 88.38 148 ILE A N 1
ATOM 1241 C CA . ILE A 1 148 ? -11.977 17.049 4.391 1.00 88.38 148 ILE A CA 1
ATOM 1242 C C . ILE A 1 148 ? -13.068 17.307 3.361 1.00 88.38 148 ILE A C 1
ATOM 1244 O O . ILE A 1 148 ? -13.852 18.245 3.483 1.00 88.38 148 ILE A O 1
ATOM 1248 N N . LEU A 1 149 ? -13.068 16.497 2.312 1.00 90.94 149 LEU A N 1
ATOM 1249 C CA . LEU A 1 149 ? -13.942 16.602 1.156 1.00 90.94 149 LEU A CA 1
ATOM 1250 C C . LEU A 1 149 ? -14.487 15.210 0.806 1.00 90.94 149 LEU A C 1
ATOM 1252 O O . LEU A 1 149 ? -14.044 14.190 1.330 1.00 90.94 149 LEU A O 1
ATOM 1256 N N . SER A 1 150 ? -15.452 15.149 -0.107 1.00 89.38 150 SER A N 1
ATOM 1257 C CA . SER A 1 150 ? -16.048 13.874 -0.531 1.00 89.38 150 SER A CA 1
ATOM 1258 C C . SER A 1 150 ? -15.059 12.932 -1.231 1.00 89.38 150 SER A C 1
ATOM 1260 O O . SER A 1 150 ? -15.269 11.728 -1.289 1.00 89.38 150 SER A O 1
ATOM 1262 N N . GLU A 1 151 ? -13.962 13.462 -1.765 1.00 90.06 151 GLU A N 1
ATOM 1263 C CA . GLU A 1 151 ? -12.955 12.724 -2.524 1.00 90.06 151 GLU A CA 1
ATOM 1264 C C . GLU A 1 151 ? -11.960 11.979 -1.627 1.00 90.06 151 GLU A C 1
ATOM 1266 O O . GLU A 1 151 ? -11.351 10.999 -2.066 1.00 90.06 151 GLU A O 1
ATOM 1271 N N . ASN A 1 152 ? -11.794 12.437 -0.385 1.00 90.19 152 ASN A N 1
ATOM 1272 C CA . ASN A 1 152 ? -10.924 11.832 0.618 1.00 90.19 152 ASN A CA 1
ATOM 1273 C C . ASN A 1 152 ? -11.693 11.385 1.866 1.00 90.19 152 ASN A C 1
ATOM 1275 O O . ASN A 1 152 ? -11.074 11.122 2.891 1.00 90.19 152 ASN A O 1
ATOM 1279 N N . ARG A 1 153 ? -13.022 11.264 1.788 1.00 91.94 153 ARG A N 1
ATOM 1280 C CA . ARG A 1 153 ? -13.857 10.738 2.867 1.00 91.94 153 ARG A CA 1
ATOM 1281 C C . ARG A 1 153 ? -14.843 9.710 2.340 1.00 91.94 153 ARG A C 1
ATOM 1283 O O . ARG A 1 153 ? -15.673 10.012 1.488 1.00 91.94 153 ARG A O 1
ATOM 1290 N N . TYR A 1 154 ? -14.771 8.511 2.892 1.00 92.19 154 TYR A N 1
ATOM 1291 C CA . TYR A 1 154 ? -15.775 7.478 2.714 1.00 92.19 154 TYR A CA 1
ATOM 1292 C C . TYR A 1 154 ? -16.643 7.399 3.963 1.00 92.19 154 TYR A C 1
ATOM 1294 O O . TYR A 1 154 ? -16.143 7.066 5.033 1.00 92.19 154 TYR A O 1
ATOM 1302 N N . THR A 1 155 ? -17.943 7.631 3.822 1.00 89.88 155 THR A N 1
ATOM 1303 C CA . THR A 1 155 ? -18.887 7.541 4.938 1.00 89.88 155 THR A CA 1
ATOM 1304 C C . THR A 1 155 ? -19.944 6.490 4.639 1.00 89.88 155 THR A C 1
ATOM 1306 O O . THR A 1 155 ? -20.553 6.478 3.572 1.00 89.88 155 THR A O 1
ATOM 1309 N N . SER A 1 156 ? -20.185 5.618 5.610 1.00 89.25 156 SER A N 1
ATOM 1310 C CA . SER A 1 156 ? -21.207 4.575 5.567 1.00 89.25 156 SER A CA 1
ATOM 1311 C C . SER A 1 156 ? -21.887 4.445 6.932 1.00 89.25 156 SER A C 1
ATOM 1313 O O . SER A 1 156 ? -21.501 5.105 7.901 1.00 89.25 156 SER A O 1
ATOM 1315 N N . ASN A 1 157 ? -22.915 3.601 7.025 1.00 86.56 157 ASN A N 1
ATOM 1316 C CA . ASN A 1 157 ? -23.703 3.454 8.253 1.00 86.56 157 ASN A CA 1
ATOM 1317 C C . ASN A 1 157 ? -22.885 2.940 9.446 1.00 86.56 157 ASN A C 1
ATOM 1319 O O . ASN A 1 157 ? -23.248 3.183 10.593 1.00 86.56 157 ASN A O 1
ATOM 1323 N N . ASP A 1 158 ? -21.815 2.194 9.194 1.00 86.62 158 ASP A N 1
ATOM 1324 C CA . ASP A 1 158 ? -21.019 1.535 10.221 1.00 86.62 158 ASP A CA 1
ATOM 1325 C C . ASP A 1 158 ? -19.663 2.199 10.458 1.00 86.62 158 ASP A C 1
ATOM 1327 O O . ASP A 1 158 ? -19.152 2.128 11.578 1.00 86.62 158 ASP A O 1
ATOM 1331 N N . ILE A 1 159 ? -19.098 2.862 9.446 1.00 88.19 159 ILE A N 1
ATOM 1332 C CA . ILE A 1 159 ? -17.766 3.471 9.513 1.00 88.19 159 ILE A CA 1
ATOM 1333 C C . ILE A 1 159 ? -17.673 4.787 8.737 1.00 88.19 159 ILE A C 1
ATOM 1335 O O . ILE A 1 159 ? -18.384 5.003 7.751 1.00 88.19 159 ILE A O 1
ATOM 1339 N N . ASP A 1 160 ? -16.721 5.613 9.145 1.00 88.56 160 ASP A N 1
ATOM 1340 C CA . ASP A 1 160 ? -16.241 6.779 8.414 1.00 88.56 160 ASP A CA 1
ATOM 1341 C C . ASP A 1 160 ? -14.726 6.665 8.236 1.00 88.56 160 ASP A C 1
ATOM 1343 O O . ASP A 1 160 ? -14.009 6.317 9.174 1.00 88.56 160 ASP A O 1
ATOM 1347 N N . VAL A 1 161 ? -14.231 6.901 7.025 1.00 89.69 161 VAL A N 1
ATOM 1348 C CA . VAL A 1 161 ? -12.812 6.771 6.689 1.00 89.69 161 VAL A CA 1
ATOM 1349 C C . VAL A 1 161 ? -12.342 8.035 6.003 1.00 89.69 161 VAL A C 1
ATOM 1351 O O . VAL A 1 161 ? -12.846 8.377 4.937 1.00 89.69 161 VAL A O 1
ATOM 1354 N N . VAL A 1 162 ? -11.351 8.704 6.584 1.00 89.12 162 VAL A N 1
ATOM 1355 C CA . VAL A 1 162 ? -10.736 9.903 6.009 1.00 89.12 162 VAL A CA 1
ATOM 1356 C C . VAL A 1 162 ? -9.325 9.584 5.551 1.00 89.12 162 VAL A C 1
ATOM 1358 O O . VAL A 1 162 ? -8.516 9.067 6.313 1.00 89.12 162 VAL A O 1
ATOM 1361 N N . PHE A 1 163 ? -9.024 9.915 4.305 1.00 87.25 163 PHE A N 1
ATOM 1362 C CA . PHE A 1 163 ? -7.735 9.698 3.675 1.00 87.25 163 PHE A CA 1
ATOM 1363 C C . PHE A 1 163 ? -6.910 10.984 3.692 1.00 87.25 163 PHE A C 1
ATOM 1365 O O . PHE A 1 163 ? -7.394 12.090 3.430 1.00 87.25 163 PHE A O 1
ATOM 1372 N N . ALA A 1 164 ? -5.631 10.811 3.974 1.00 81.50 164 ALA A N 1
ATOM 1373 C CA . ALA A 1 164 ? -4.595 11.808 3.838 1.00 81.50 164 ALA A CA 1
ATOM 1374 C C . ALA A 1 164 ? -3.401 11.210 3.094 1.00 81.50 164 ALA A C 1
ATOM 1376 O O . ALA A 1 164 ? -3.328 10.016 2.802 1.00 81.50 164 ALA A O 1
ATOM 1377 N N . GLU A 1 165 ? -2.452 12.084 2.806 1.00 72.75 165 GLU A N 1
ATOM 1378 C CA . GLU A 1 165 ? -1.244 11.785 2.055 1.00 72.75 165 GLU A CA 1
ATOM 1379 C C . GLU A 1 165 ? -0.413 10.643 2.661 1.00 72.75 165 GLU A C 1
ATOM 1381 O O . GLU A 1 165 ? -0.015 9.714 1.963 1.00 72.75 165 GLU A O 1
ATOM 1386 N N . SER A 1 166 ? -0.222 10.672 3.979 1.00 68.06 166 SER A N 1
ATOM 1387 C CA . SER A 1 166 ? 0.591 9.715 4.736 1.00 68.06 166 SER A CA 1
ATOM 1388 C C . SER A 1 166 ? -0.189 8.501 5.254 1.00 68.06 166 SER A C 1
ATOM 1390 O O . SER A 1 166 ? 0.416 7.576 5.790 1.00 68.06 166 SER A O 1
ATOM 1392 N N . GLY A 1 167 ? -1.513 8.457 5.076 1.00 76.50 167 GLY A N 1
ATOM 1393 C CA . GLY A 1 167 ? -2.352 7.319 5.462 1.00 76.50 167 GLY A CA 1
ATOM 1394 C C . GLY A 1 167 ? -3.804 7.707 5.705 1.00 76.50 167 GLY A C 1
ATOM 1395 O O . GLY A 1 167 ? -4.286 8.688 5.145 1.00 76.50 167 GLY A O 1
ATOM 1396 N N . PHE A 1 168 ? -4.541 6.923 6.485 1.00 83.69 168 PHE A N 1
ATOM 1397 C CA . PHE A 1 168 ? -5.982 7.117 6.659 1.00 83.69 168 PHE A CA 1
ATOM 1398 C C . PHE A 1 168 ? -6.406 6.995 8.118 1.00 83.69 168 PHE A C 1
ATOM 1400 O O . PHE A 1 168 ? -5.727 6.358 8.918 1.00 83.69 168 PHE A O 1
ATOM 1407 N N . LEU A 1 169 ? -7.544 7.599 8.447 1.00 82.38 169 LEU A N 1
ATOM 1408 C CA . LEU A 1 169 ? -8.210 7.515 9.734 1.00 82.38 169 LEU A CA 1
ATOM 1409 C C . LEU A 1 169 ? -9.520 6.751 9.565 1.00 82.38 169 LEU A C 1
ATOM 1411 O O . LEU A 1 169 ? -10.344 7.156 8.755 1.00 82.38 169 LEU A O 1
ATOM 1415 N N . MET A 1 170 ? -9.735 5.692 10.340 1.00 85.75 170 MET A N 1
ATOM 1416 C CA . MET A 1 170 ? -11.002 4.956 10.379 1.00 85.75 170 MET A CA 1
ATOM 1417 C C . MET A 1 170 ? -11.716 5.191 11.713 1.00 85.75 170 MET A C 1
ATOM 1419 O O . MET A 1 170 ? -11.126 4.982 12.773 1.00 85.75 170 MET A O 1
ATOM 1423 N N . LEU A 1 171 ? -12.979 5.607 11.648 1.00 81.88 171 LEU A N 1
ATOM 1424 C CA . LEU A 1 171 ? -13.863 5.911 12.773 1.00 81.88 171 LEU A CA 1
ATOM 1425 C C . LEU A 1 171 ? -15.109 5.025 12.719 1.00 81.88 171 LEU A C 1
ATOM 1427 O O . LEU A 1 171 ? -15.632 4.728 11.645 1.00 81.88 171 LEU A O 1
ATOM 1431 N N . SER A 1 172 ? -15.606 4.605 13.882 1.00 82.06 172 SER A N 1
ATOM 1432 C CA . SER A 1 172 ? -16.878 3.884 13.972 1.00 82.06 172 SER A CA 1
ATOM 1433 C C . SER A 1 172 ? -18.057 4.858 13.926 1.00 82.06 172 SER A C 1
ATOM 1435 O O . SER A 1 172 ? -18.202 5.684 14.827 1.00 82.06 172 SER A O 1
ATOM 1437 N N . ASN A 1 173 ? -18.957 4.679 12.956 1.00 79.25 173 ASN A N 1
ATOM 1438 C CA . ASN A 1 173 ? -20.309 5.261 12.986 1.00 79.25 173 ASN A CA 1
ATOM 1439 C C . ASN A 1 173 ? -21.313 4.335 13.695 1.00 79.25 173 ASN A C 1
ATOM 1441 O O . ASN A 1 173 ? -22.463 4.693 13.945 1.00 79.25 173 ASN A O 1
ATOM 1445 N N . SER A 1 174 ? -20.870 3.126 14.039 1.00 74.06 174 SER A N 1
ATOM 1446 C CA . SER A 1 174 ? -21.648 2.119 14.742 1.00 74.06 174 SER A CA 1
ATOM 1447 C C . SER A 1 174 ? -21.511 2.242 16.262 1.00 74.06 174 SER A C 1
ATOM 1449 O O . SER A 1 174 ? -20.424 2.475 16.801 1.00 74.06 174 SER A O 1
ATOM 1451 N N . LYS A 1 175 ? -22.602 1.941 16.976 1.00 70.19 175 LYS A N 1
ATOM 1452 C CA . LYS A 1 175 ? -22.598 1.743 18.439 1.00 70.19 175 LYS A CA 1
ATOM 1453 C C . LYS A 1 175 ? -21.7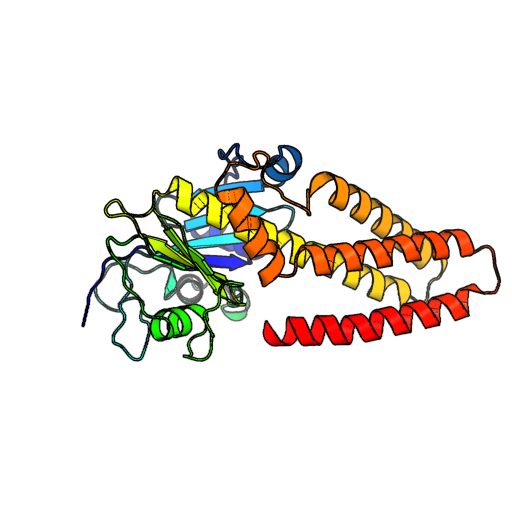89 0.512 18.879 1.00 70.19 175 LYS A C 1
ATOM 1455 O O . LYS A 1 175 ? -21.491 0.368 20.064 1.00 70.19 175 LYS A O 1
ATOM 1460 N N . PHE A 1 176 ? -21.459 -0.376 17.941 1.00 69.25 176 PHE A N 1
ATOM 1461 C CA . PHE A 1 176 ? -20.751 -1.635 18.184 1.00 69.25 176 PHE A CA 1
ATOM 1462 C C . PHE A 1 176 ? -19.235 -1.544 17.954 1.00 69.25 176 PHE A C 1
ATOM 1464 O O . PHE A 1 176 ? -18.543 -2.521 18.214 1.00 69.25 176 PHE A O 1
ATOM 1471 N N . GLY A 1 177 ? -18.715 -0.390 17.515 1.00 74.50 177 GLY A N 1
ATOM 1472 C CA . GLY A 1 177 ? -17.299 -0.241 17.170 1.00 74.50 177 GLY A CA 1
ATOM 1473 C C . GLY A 1 177 ? -16.937 -0.883 15.825 1.00 74.50 177 GLY A C 1
ATOM 1474 O O . GLY A 1 177 ? -17.807 -1.293 15.048 1.00 74.50 177 GLY A O 1
ATOM 1475 N N . ILE A 1 178 ? -15.632 -0.969 15.556 1.00 76.25 178 ILE A N 1
ATOM 1476 C CA . ILE A 1 178 ? -15.069 -1.606 14.360 1.00 76.25 178 ILE A CA 1
ATOM 1477 C C . ILE A 1 178 ? -14.541 -2.990 14.741 1.00 76.25 178 ILE A C 1
ATOM 1479 O O . ILE A 1 178 ? -13.669 -3.105 15.592 1.00 76.25 178 ILE A O 1
ATOM 1483 N N . ASP A 1 179 ? -15.042 -4.030 14.073 1.00 80.25 179 ASP A N 1
ATOM 1484 C CA . ASP A 1 179 ? -14.519 -5.398 14.185 1.00 80.25 179 ASP A CA 1
ATOM 1485 C C . ASP A 1 179 ? -13.066 -5.498 13.678 1.00 80.25 179 ASP A C 1
ATOM 1487 O O . ASP A 1 179 ? -12.732 -4.954 12.619 1.00 80.25 179 ASP A O 1
ATOM 1491 N N . ASP A 1 180 ? -12.221 -6.260 14.376 1.00 77.44 180 ASP A N 1
ATOM 1492 C CA . ASP A 1 180 ? -10.799 -6.437 14.054 1.00 77.44 180 ASP A CA 1
ATOM 1493 C C . ASP A 1 180 ? -10.575 -6.969 12.648 1.00 77.44 180 ASP A C 1
ATOM 1495 O O . ASP A 1 180 ? -9.697 -6.493 11.924 1.00 77.44 180 ASP A O 1
ATOM 1499 N N . LYS A 1 181 ? -11.400 -7.928 12.208 1.00 84.56 181 LYS A N 1
ATOM 1500 C CA . LYS A 1 181 ? -11.269 -8.453 10.846 1.00 84.56 181 LYS A CA 1
ATOM 1501 C C . LYS A 1 181 ? -11.583 -7.370 9.824 1.00 84.56 181 LYS A C 1
ATOM 1503 O O . LYS A 1 181 ? -10.997 -7.383 8.746 1.00 84.56 181 LYS A O 1
ATOM 1508 N N . LYS A 1 182 ? -12.496 -6.443 10.122 1.00 86.12 182 LYS A N 1
ATOM 1509 C CA . LYS A 1 182 ? -12.791 -5.303 9.245 1.00 86.12 182 LYS A CA 1
ATOM 1510 C C . LYS A 1 182 ? -11.622 -4.328 9.188 1.00 86.12 182 LYS A C 1
ATOM 1512 O O . LYS A 1 182 ? -11.198 -4.009 8.079 1.00 86.12 182 LYS A O 1
ATOM 1517 N N . ALA A 1 183 ? -11.081 -3.921 10.334 1.00 83.12 183 ALA A N 1
ATOM 1518 C CA . ALA A 1 183 ? -9.895 -3.068 10.379 1.00 83.12 183 ALA A CA 1
ATOM 1519 C C . ALA A 1 183 ? -8.733 -3.704 9.596 1.00 83.12 183 ALA A C 1
ATOM 1521 O O . ALA A 1 183 ? -8.144 -3.067 8.725 1.00 83.12 183 ALA A O 1
ATOM 1522 N N . GLU A 1 184 ? -8.474 -4.998 9.807 1.00 85.44 184 GLU A N 1
ATOM 1523 C CA . GLU A 1 184 ? -7.404 -5.727 9.122 1.00 85.44 184 GLU A CA 1
ATOM 1524 C C . GLU A 1 184 ? -7.602 -5.784 7.597 1.00 85.44 184 GLU A C 1
ATOM 1526 O O . GLU A 1 184 ? -6.635 -5.627 6.855 1.00 85.44 184 GLU A O 1
ATOM 1531 N N . ARG A 1 185 ? -8.841 -5.932 7.097 1.00 90.12 185 ARG A N 1
ATOM 1532 C CA . ARG A 1 185 ? -9.123 -5.868 5.646 1.00 90.12 185 ARG A CA 1
ATOM 1533 C C . ARG A 1 185 ? -8.765 -4.511 5.041 1.00 90.12 185 ARG A C 1
ATOM 1535 O O . ARG A 1 185 ? -8.256 -4.459 3.923 1.00 90.12 185 ARG A O 1
ATOM 1542 N N . PHE A 1 186 ? -9.047 -3.426 5.756 1.00 89.38 186 PHE A N 1
ATOM 1543 C CA . PHE A 1 186 ? -8.816 -2.061 5.276 1.00 89.38 186 PHE A CA 1
ATOM 1544 C C . PHE A 1 186 ? -7.325 -1.740 5.282 1.00 89.38 186 PHE A C 1
ATOM 1546 O O . PHE A 1 186 ? -6.799 -1.222 4.301 1.00 89.38 186 PHE A O 1
ATOM 1553 N N . ILE A 1 187 ? -6.635 -2.154 6.345 1.00 86.94 187 ILE A N 1
ATOM 1554 C CA . ILE A 1 187 ? -5.177 -2.100 6.451 1.00 86.94 187 ILE A CA 1
ATOM 1555 C C . ILE A 1 187 ? -4.539 -2.868 5.302 1.00 86.94 187 ILE A C 1
ATOM 1557 O O . ILE A 1 187 ? -3.707 -2.319 4.588 1.00 86.94 187 ILE A O 1
ATOM 1561 N N . LEU A 1 188 ? -4.964 -4.111 5.073 1.00 91.25 188 LEU A N 1
ATOM 1562 C CA . LEU A 1 188 ? -4.443 -4.929 3.986 1.00 91.25 188 LEU A CA 1
ATOM 1563 C C . LEU A 1 188 ? -4.607 -4.235 2.627 1.00 91.25 188 LEU A C 1
ATOM 1565 O O . LEU A 1 188 ? -3.655 -4.194 1.853 1.00 91.25 188 LEU A O 1
ATOM 1569 N N . LEU A 1 189 ? -5.780 -3.661 2.339 1.00 92.62 189 LEU A N 1
ATOM 1570 C CA . LEU A 1 189 ? -6.001 -2.922 1.093 1.00 92.62 189 LEU A CA 1
ATOM 1571 C C . LEU A 1 189 ? -5.111 -1.691 0.961 1.00 92.62 189 LEU A C 1
ATOM 1573 O O . LEU A 1 189 ? -4.565 -1.448 -0.114 1.00 92.62 189 LEU A O 1
ATOM 1577 N N . PHE A 1 190 ? -4.958 -0.928 2.038 1.00 89.50 190 PHE A N 1
ATOM 1578 C CA . PHE A 1 190 ? -4.080 0.231 2.050 1.00 89.50 190 PHE A CA 1
ATOM 1579 C C . PHE A 1 190 ? -2.627 -0.175 1.769 1.00 89.50 190 PHE A C 1
ATOM 1581 O O . PHE A 1 190 ? -1.992 0.392 0.879 1.00 89.50 190 PHE A O 1
ATOM 1588 N N . LEU A 1 191 ? -2.130 -1.220 2.438 1.00 89.31 191 LEU A N 1
ATOM 1589 C CA . LEU A 1 191 ? -0.783 -1.752 2.216 1.00 89.31 191 LEU A CA 1
ATOM 1590 C C . LEU A 1 191 ? -0.595 -2.294 0.790 1.00 89.31 191 LEU A C 1
ATOM 1592 O O . LEU A 1 191 ? 0.473 -2.111 0.207 1.00 89.31 191 LEU A O 1
ATOM 1596 N N . ILE A 1 192 ? -1.624 -2.910 0.196 1.00 92.94 192 ILE A N 1
ATOM 1597 C CA . ILE A 1 192 ? -1.622 -3.299 -1.224 1.00 92.94 192 ILE A CA 1
ATOM 1598 C C . ILE A 1 192 ? -1.494 -2.064 -2.125 1.00 92.94 192 ILE A C 1
ATOM 1600 O O . ILE A 1 192 ? -0.661 -2.063 -3.030 1.00 92.94 192 ILE A O 1
ATOM 1604 N N . GLY A 1 193 ? -2.256 -0.999 -1.859 1.00 91.00 193 GLY A N 1
ATOM 1605 C CA . GLY A 1 193 ? -2.174 0.262 -2.601 1.00 91.00 193 GLY A CA 1
ATOM 1606 C C . GLY A 1 193 ? -0.781 0.892 -2.543 1.00 91.00 193 GLY A C 1
ATOM 1607 O O . GLY A 1 193 ? -0.208 1.230 -3.582 1.00 91.00 193 GLY A O 1
ATOM 1608 N N . LEU A 1 194 ? -0.188 0.962 -1.347 1.00 86.25 194 LEU A N 1
ATOM 1609 C CA . LEU A 1 194 ? 1.190 1.425 -1.164 1.00 86.25 194 LEU A CA 1
ATOM 1610 C C . LEU A 1 194 ? 2.190 0.546 -1.917 1.00 86.25 194 LEU A C 1
ATOM 1612 O O . LEU A 1 194 ? 3.071 1.056 -2.610 1.00 86.25 194 LEU A O 1
ATOM 1616 N N . ALA A 1 195 ? 2.048 -0.777 -1.820 1.00 89.69 195 ALA A N 1
ATOM 1617 C CA . ALA A 1 195 ? 2.939 -1.703 -2.501 1.00 89.69 195 ALA A CA 1
ATOM 1618 C C . ALA A 1 195 ? 2.850 -1.579 -4.027 1.00 89.69 195 ALA A C 1
ATOM 1620 O O . ALA A 1 195 ? 3.880 -1.654 -4.701 1.00 89.69 195 ALA A O 1
ATOM 1621 N N . TYR A 1 196 ? 1.653 -1.349 -4.573 1.00 92.00 196 TYR A N 1
ATOM 1622 C CA . TYR A 1 196 ? 1.458 -1.066 -5.995 1.00 92.00 196 TYR A CA 1
ATOM 1623 C C . TYR A 1 196 ? 2.176 0.196 -6.430 1.00 92.00 196 TYR A C 1
ATOM 1625 O O . TYR A 1 196 ? 2.915 0.163 -7.416 1.00 92.00 196 TYR A O 1
ATOM 1633 N N . ASN A 1 197 ? 2.009 1.282 -5.682 1.00 86.81 197 ASN A N 1
ATOM 1634 C CA . ASN A 1 197 ? 2.669 2.541 -5.987 1.00 86.81 197 ASN A CA 1
ATOM 1635 C C . ASN A 1 197 ? 4.205 2.389 -5.942 1.00 86.81 197 ASN A C 1
ATOM 1637 O O . ASN A 1 197 ? 4.874 2.591 -6.956 1.00 86.81 197 ASN A O 1
ATOM 1641 N N . ILE A 1 198 ? 4.756 1.895 -4.827 1.00 85.38 198 ILE A N 1
ATOM 1642 C CA . ILE A 1 198 ? 6.209 1.739 -4.631 1.00 85.38 198 ILE A CA 1
ATOM 1643 C C . ILE A 1 198 ? 6.834 0.832 -5.698 1.00 85.38 198 ILE A C 1
ATOM 1645 O O . ILE A 1 198 ? 7.876 1.160 -6.264 1.00 85.38 198 ILE A O 1
ATOM 1649 N N . ASN A 1 199 ? 6.237 -0.329 -5.983 1.00 89.06 199 ASN A N 1
ATOM 1650 C CA . ASN A 1 199 ? 6.800 -1.237 -6.984 1.00 89.06 199 ASN A CA 1
ATOM 1651 C C . ASN A 1 199 ? 6.728 -0.642 -8.394 1.00 89.06 199 ASN A C 1
ATOM 1653 O O . ASN A 1 199 ? 7.668 -0.807 -9.167 1.00 89.06 199 ASN A O 1
ATOM 1657 N N . THR A 1 200 ? 5.660 0.089 -8.715 1.00 88.75 200 THR A N 1
ATOM 1658 C CA . THR A 1 200 ? 5.526 0.782 -10.001 1.00 88.75 200 THR A CA 1
ATOM 1659 C C . THR A 1 200 ? 6.579 1.878 -10.164 1.00 88.75 200 THR A C 1
ATOM 1661 O O . THR A 1 200 ? 7.232 1.946 -11.205 1.00 88.75 200 THR A O 1
ATOM 1664 N N . GLN A 1 201 ? 6.816 2.682 -9.127 1.00 84.38 201 GLN A N 1
ATOM 1665 C CA . GLN A 1 201 ? 7.881 3.689 -9.125 1.00 84.38 201 GLN A CA 1
ATOM 1666 C C . GLN A 1 201 ? 9.263 3.054 -9.329 1.00 84.38 201 GLN A C 1
ATOM 1668 O O . GLN A 1 201 ? 10.026 3.518 -10.173 1.00 84.38 201 GLN A O 1
ATOM 1673 N N . LYS A 1 202 ? 9.548 1.915 -8.681 1.00 86.25 202 LYS A N 1
ATOM 1674 C CA . LYS A 1 202 ? 10.796 1.164 -8.913 1.00 86.25 202 LYS A CA 1
ATOM 1675 C C . LYS A 1 202 ? 10.974 0.724 -10.370 1.00 86.25 202 LYS A C 1
ATOM 1677 O O . LYS A 1 202 ? 12.105 0.668 -10.846 1.00 86.25 202 LYS A O 1
ATOM 1682 N N . PHE A 1 203 ? 9.901 0.378 -11.087 1.00 86.50 203 PHE A N 1
ATOM 1683 C CA . PHE A 1 203 ? 9.992 0.060 -12.519 1.00 86.50 203 PHE A CA 1
ATOM 1684 C C . PHE A 1 203 ? 10.355 1.290 -13.356 1.00 86.50 203 PHE A C 1
ATOM 1686 O O . PHE A 1 203 ? 11.200 1.191 -14.249 1.00 86.50 203 PHE A O 1
ATOM 1693 N N . ILE A 1 204 ? 9.766 2.445 -13.039 1.00 82.38 204 ILE A N 1
ATOM 1694 C CA . ILE A 1 204 ? 10.079 3.724 -13.691 1.00 82.38 204 ILE A CA 1
ATOM 1695 C C . ILE A 1 204 ? 11.554 4.087 -13.449 1.00 82.38 204 ILE A C 1
ATOM 1697 O O . ILE A 1 204 ? 12.300 4.313 -14.399 1.00 82.38 204 ILE A O 1
ATOM 1701 N N . GLU A 1 205 ? 12.019 4.035 -12.199 1.00 82.81 205 GLU A N 1
ATOM 1702 C CA . GLU A 1 205 ? 13.416 4.310 -11.823 1.00 82.81 205 GLU A CA 1
ATOM 1703 C C . GLU A 1 205 ? 14.413 3.371 -12.511 1.00 82.81 205 GLU A C 1
ATOM 1705 O O . GLU A 1 205 ? 15.415 3.815 -13.074 1.00 82.81 205 GLU A O 1
ATOM 1710 N N . LYS A 1 206 ? 14.136 2.060 -12.525 1.00 85.19 206 LYS A N 1
ATOM 1711 C CA . LYS A 1 206 ? 14.972 1.087 -13.246 1.00 85.19 206 LYS A CA 1
ATOM 1712 C C . LYS A 1 206 ? 15.056 1.406 -14.735 1.00 85.19 206 LYS A C 1
ATOM 1714 O O . LYS A 1 206 ? 16.133 1.291 -15.319 1.00 85.19 206 LYS A O 1
ATOM 1719 N N . THR A 1 207 ? 13.942 1.817 -15.337 1.00 80.88 207 THR A N 1
ATOM 1720 C CA . THR A 1 207 ? 13.896 2.205 -16.750 1.00 80.88 207 THR A CA 1
ATOM 1721 C C . THR A 1 207 ? 14.799 3.409 -17.007 1.00 80.88 207 THR A C 1
ATOM 1723 O O . THR A 1 207 ? 15.653 3.345 -17.890 1.00 80.88 207 THR A O 1
ATOM 1726 N N . ILE A 1 208 ? 14.685 4.461 -16.189 1.00 75.81 208 ILE A N 1
ATOM 1727 C CA . ILE A 1 208 ? 15.521 5.672 -16.255 1.00 75.81 208 ILE A CA 1
ATOM 1728 C C . ILE A 1 208 ? 17.009 5.329 -16.201 1.00 75.81 208 ILE A C 1
ATOM 1730 O O . ILE A 1 208 ? 17.787 5.720 -17.078 1.00 75.81 208 ILE A O 1
ATOM 1734 N N . ASN A 1 209 ? 17.397 4.565 -15.181 1.00 81.06 209 ASN A N 1
ATOM 1735 C CA . ASN A 1 209 ? 18.793 4.218 -14.943 1.00 81.06 209 ASN A CA 1
ATOM 1736 C C . ASN A 1 209 ? 19.366 3.391 -16.100 1.00 81.06 209 ASN A C 1
ATOM 1738 O O . ASN A 1 209 ? 20.490 3.626 -16.534 1.00 81.06 209 ASN A O 1
ATOM 1742 N N . THR A 1 210 ? 18.571 2.475 -16.656 1.00 79.81 210 THR A N 1
ATOM 1743 C CA . THR A 1 210 ? 18.993 1.617 -17.773 1.00 79.81 210 THR A CA 1
ATOM 1744 C C . THR A 1 210 ? 19.128 2.397 -19.081 1.00 79.81 210 THR A C 1
ATOM 1746 O O . THR A 1 210 ? 20.098 2.220 -19.816 1.00 79.81 210 THR A O 1
ATOM 1749 N N . VAL A 1 211 ? 18.192 3.307 -19.375 1.00 72.88 211 VAL A N 1
ATOM 1750 C CA . VAL A 1 211 ? 18.253 4.186 -20.560 1.00 72.88 211 VAL A CA 1
ATOM 1751 C C . VAL A 1 211 ? 19.519 5.047 -20.551 1.00 72.88 211 VAL A C 1
ATOM 1753 O O . VAL A 1 211 ? 20.077 5.326 -21.617 1.00 72.88 211 VAL A O 1
ATOM 1756 N N . SER A 1 212 ? 19.995 5.403 -19.359 1.00 71.25 212 SER A N 1
ATOM 1757 C CA . SER A 1 212 ? 21.177 6.238 -19.136 1.00 71.25 212 SER A CA 1
ATOM 1758 C C . SER A 1 212 ? 22.508 5.465 -19.192 1.00 71.25 212 SER A C 1
ATOM 1760 O O . SER A 1 212 ? 23.561 6.095 -19.219 1.00 71.25 212 SER A O 1
ATOM 1762 N N . ASP A 1 213 ? 22.493 4.123 -19.242 1.00 73.19 213 ASP A N 1
ATOM 1763 C CA . ASP A 1 213 ? 23.712 3.293 -19.313 1.00 73.19 213 ASP A CA 1
ATOM 1764 C C . ASP A 1 213 ? 24.433 3.505 -20.669 1.00 73.19 213 ASP A C 1
ATOM 1766 O O . ASP A 1 213 ? 23.783 3.490 -21.718 1.00 73.19 213 ASP A O 1
ATOM 1770 N N . PRO A 1 214 ? 25.754 3.743 -20.716 1.00 72.19 214 PRO A N 1
ATOM 1771 C CA . PRO A 1 214 ? 26.478 3.914 -21.978 1.00 72.19 214 PRO A CA 1
ATOM 1772 C C . PRO A 1 214 ? 26.609 2.619 -22.804 1.00 72.19 214 PRO A C 1
ATOM 1774 O O . PRO A 1 214 ? 26.774 2.699 -24.022 1.00 72.19 214 PRO A O 1
ATOM 1777 N N . ASP A 1 215 ? 26.516 1.432 -22.192 1.00 78.88 215 ASP A N 1
ATOM 1778 C CA . ASP A 1 215 ? 26.624 0.150 -22.898 1.00 78.88 215 ASP A CA 1
ATOM 1779 C C . ASP A 1 215 ? 25.301 -0.218 -23.584 1.00 78.88 215 ASP A C 1
ATOM 1781 O O . ASP A 1 215 ? 24.315 -0.613 -22.955 1.00 78.88 215 ASP A O 1
ATOM 1785 N N . LYS A 1 216 ? 25.290 -0.125 -24.917 1.00 71.19 216 LYS A N 1
ATOM 1786 C CA . LYS A 1 216 ? 24.107 -0.385 -25.741 1.00 71.19 216 LYS A CA 1
ATOM 1787 C C . LYS A 1 216 ? 23.602 -1.831 -25.641 1.00 71.19 216 LYS A C 1
ATOM 1789 O O . LYS A 1 216 ? 22.393 -2.037 -25.559 1.00 71.19 216 LYS A O 1
ATOM 1794 N N . ALA A 1 217 ? 24.490 -2.825 -25.646 1.00 72.44 217 ALA A N 1
ATOM 1795 C CA . ALA A 1 217 ? 24.086 -4.233 -25.665 1.00 72.44 217 ALA A CA 1
ATOM 1796 C C . ALA A 1 217 ? 23.491 -4.652 -24.316 1.00 72.44 217 ALA A C 1
ATOM 1798 O O . ALA A 1 217 ? 22.438 -5.292 -24.253 1.00 72.44 217 ALA A O 1
ATOM 1799 N N . LYS A 1 218 ? 24.134 -4.224 -23.227 1.00 78.25 218 LYS A N 1
ATOM 1800 C CA . LYS A 1 218 ? 23.632 -4.423 -21.867 1.00 78.25 218 LYS A CA 1
ATOM 1801 C C . LYS A 1 218 ? 22.305 -3.692 -21.646 1.00 78.25 218 LYS A C 1
ATOM 1803 O O . LYS A 1 218 ? 21.372 -4.282 -21.106 1.00 78.25 218 LYS A O 1
ATOM 1808 N N . LYS A 1 219 ? 22.188 -2.453 -22.134 1.00 77.19 219 LYS A N 1
ATOM 1809 C CA . LYS A 1 219 ? 20.956 -1.655 -22.075 1.00 77.19 219 LYS A CA 1
ATOM 1810 C C . LYS A 1 219 ? 19.766 -2.376 -22.694 1.00 77.19 219 LYS A C 1
ATOM 1812 O O . LYS A 1 219 ? 18.742 -2.499 -22.034 1.00 77.19 219 LYS A O 1
ATOM 1817 N N . VAL A 1 220 ? 19.881 -2.862 -23.932 1.00 74.88 220 VAL A N 1
ATOM 1818 C CA . VAL A 1 220 ? 18.756 -3.525 -24.620 1.00 74.88 220 VAL A CA 1
ATOM 1819 C C . VAL A 1 220 ? 18.269 -4.738 -23.828 1.00 74.88 220 VAL A C 1
ATOM 1821 O O . VAL A 1 220 ? 17.075 -4.850 -23.559 1.00 74.88 220 VAL A O 1
ATOM 1824 N N . LYS A 1 221 ? 19.194 -5.589 -23.372 1.00 81.69 221 LYS A N 1
ATOM 1825 C CA . LYS A 1 221 ? 18.865 -6.788 -22.593 1.00 81.69 221 LYS A CA 1
ATOM 1826 C C . LYS A 1 221 ? 18.183 -6.461 -21.258 1.00 81.69 221 LYS A C 1
ATOM 1828 O O . LYS A 1 221 ? 17.225 -7.128 -20.871 1.00 81.69 221 LYS A O 1
ATOM 1833 N N . GLU A 1 222 ? 18.650 -5.435 -20.550 1.00 84.94 222 GLU A N 1
ATOM 1834 C CA . GLU A 1 222 ? 18.026 -5.003 -19.294 1.00 84.94 222 GLU A CA 1
ATOM 1835 C C . GLU A 1 222 ? 16.646 -4.364 -19.525 1.00 84.94 222 GLU A C 1
ATOM 1837 O O . GLU A 1 222 ? 15.719 -4.619 -18.756 1.00 84.94 222 GLU A O 1
ATOM 1842 N N . LEU A 1 223 ? 16.452 -3.606 -20.611 1.00 81.38 223 LEU A N 1
ATOM 1843 C CA . LEU A 1 223 ? 15.137 -3.059 -20.970 1.00 81.38 223 LEU A CA 1
ATOM 1844 C C . LEU A 1 223 ? 14.127 -4.160 -21.333 1.00 81.38 223 LEU A C 1
ATOM 1846 O O . LEU A 1 223 ? 12.959 -4.061 -20.955 1.00 81.38 223 LEU A O 1
ATOM 1850 N N . GLU A 1 224 ? 14.559 -5.223 -22.022 1.00 78.62 224 GLU A N 1
ATOM 1851 C CA . GLU A 1 224 ? 13.724 -6.406 -22.278 1.00 78.62 224 GLU A CA 1
ATOM 1852 C C . GLU A 1 224 ? 13.287 -7.079 -20.977 1.00 78.62 224 GLU A C 1
ATOM 1854 O O . GLU A 1 224 ? 12.104 -7.365 -20.793 1.00 78.62 224 GLU A O 1
ATOM 1859 N N . LYS A 1 225 ? 14.221 -7.254 -20.039 1.00 87.94 225 LYS A N 1
ATOM 1860 C CA . LYS A 1 225 ? 13.927 -7.822 -18.723 1.00 87.94 225 LYS A CA 1
ATOM 1861 C C . LYS A 1 225 ? 12.946 -6.960 -17.928 1.00 87.94 225 LYS A C 1
ATOM 1863 O O . LYS A 1 225 ? 11.986 -7.487 -17.377 1.00 87.94 225 LYS A O 1
ATOM 1868 N N . ILE A 1 226 ? 13.145 -5.639 -17.901 1.00 86.44 226 ILE A N 1
ATOM 1869 C CA . ILE A 1 226 ? 12.233 -4.695 -17.234 1.00 86.44 226 ILE A CA 1
ATOM 1870 C C . ILE A 1 226 ? 10.816 -4.811 -17.806 1.00 86.44 226 ILE A C 1
ATOM 1872 O O . ILE A 1 226 ? 9.852 -4.844 -17.039 1.00 86.44 226 ILE A O 1
ATOM 1876 N N . ARG A 1 227 ? 10.683 -4.897 -19.137 1.00 83.50 227 ARG A N 1
ATOM 1877 C CA . ARG A 1 227 ? 9.390 -5.092 -19.807 1.00 83.50 227 ARG A CA 1
ATOM 1878 C C . ARG A 1 227 ? 8.722 -6.385 -19.350 1.00 83.50 227 ARG A C 1
ATOM 1880 O O . ARG A 1 227 ? 7.556 -6.352 -18.961 1.00 83.50 227 ARG A O 1
ATOM 1887 N N . ASP A 1 228 ? 9.442 -7.501 -19.399 1.00 84.88 228 ASP A N 1
ATOM 1888 C CA . ASP A 1 228 ? 8.885 -8.818 -19.087 1.00 84.88 228 ASP A CA 1
ATOM 1889 C C . ASP A 1 228 ? 8.484 -8.916 -17.606 1.00 84.88 228 ASP A C 1
ATOM 1891 O O . ASP A 1 228 ? 7.363 -9.333 -17.293 1.00 84.88 228 ASP A O 1
ATOM 1895 N N . ASP A 1 229 ? 9.335 -8.421 -16.702 1.00 90.12 229 ASP A N 1
ATOM 1896 C CA . ASP A 1 229 ? 9.052 -8.333 -15.267 1.00 90.12 229 ASP A CA 1
ATOM 1897 C C . ASP A 1 229 ? 7.815 -7.457 -14.992 1.00 90.12 229 ASP A C 1
ATOM 1899 O O . ASP A 1 229 ? 6.950 -7.835 -14.194 1.00 90.12 229 ASP A O 1
ATOM 1903 N N . PHE A 1 230 ? 7.682 -6.309 -15.671 1.00 89.06 230 PHE A N 1
ATOM 1904 C CA . PHE A 1 230 ? 6.515 -5.435 -15.528 1.00 89.06 230 PHE A CA 1
ATOM 1905 C C . PHE A 1 230 ? 5.236 -6.086 -16.066 1.00 89.06 230 PHE A C 1
ATOM 1907 O O . PHE A 1 230 ? 4.183 -5.979 -15.439 1.00 89.06 230 PHE A O 1
ATOM 1914 N N . CYS A 1 231 ? 5.299 -6.790 -17.198 1.00 82.56 231 CYS A N 1
ATOM 1915 C CA . CYS A 1 231 ? 4.159 -7.527 -17.745 1.00 82.56 231 CYS A CA 1
ATOM 1916 C C . CYS A 1 231 ? 3.670 -8.611 -16.775 1.00 82.56 231 CYS A C 1
ATOM 1918 O O . CYS A 1 231 ? 2.470 -8.693 -16.502 1.00 82.56 231 CYS A O 1
ATOM 1920 N N . ILE A 1 232 ? 4.584 -9.401 -16.201 1.00 84.50 232 ILE A N 1
ATOM 1921 C CA . ILE A 1 232 ? 4.248 -10.408 -15.183 1.00 84.50 232 ILE A CA 1
ATOM 1922 C C . ILE A 1 232 ? 3.621 -9.733 -13.959 1.00 84.50 232 ILE A C 1
ATOM 1924 O O . ILE A 1 232 ? 2.587 -10.181 -13.457 1.00 84.50 232 ILE A O 1
ATOM 1928 N N . TYR A 1 233 ? 4.222 -8.639 -13.492 1.00 88.44 233 TYR A N 1
ATOM 1929 C CA . TYR A 1 233 ? 3.714 -7.872 -12.362 1.00 88.44 233 TYR A CA 1
ATOM 1930 C C . TYR A 1 233 ? 2.302 -7.320 -12.619 1.00 88.44 233 TYR A C 1
ATOM 1932 O O . TYR A 1 233 ? 1.419 -7.464 -11.772 1.00 88.44 233 TYR A O 1
ATOM 1940 N N . SER A 1 234 ? 2.060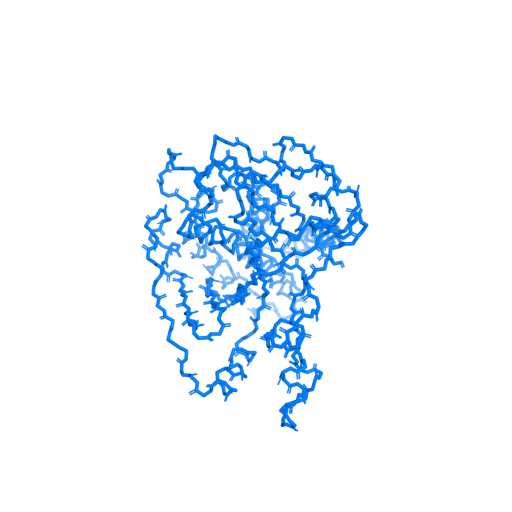 -6.767 -13.810 1.00 85.25 234 SER A N 1
ATOM 1941 C CA . SER A 1 234 ? 0.765 -6.247 -14.266 1.00 85.25 234 SER A CA 1
ATOM 1942 C C . SER A 1 234 ? -0.334 -7.307 -14.234 1.00 85.25 234 SER A C 1
ATOM 1944 O O . SER A 1 234 ? -1.407 -7.060 -13.681 1.00 85.25 234 SER A O 1
ATOM 1946 N N . ILE A 1 235 ? -0.045 -8.508 -14.740 1.00 80.62 235 ILE A N 1
ATOM 1947 C CA . ILE A 1 235 ? -1.001 -9.624 -14.778 1.00 80.62 235 ILE A CA 1
ATOM 1948 C C . ILE A 1 235 ? -1.399 -10.069 -13.364 1.00 80.62 235 ILE A C 1
ATOM 1950 O O . ILE A 1 235 ? -2.556 -10.402 -13.117 1.00 80.62 235 ILE A O 1
ATOM 1954 N N . LYS A 1 236 ? -0.454 -10.071 -12.418 1.00 83.75 236 LYS A N 1
ATOM 1955 C CA . LYS A 1 236 ? -0.699 -10.552 -11.050 1.00 83.75 236 LYS A CA 1
ATOM 1956 C C . LYS A 1 236 ? -1.425 -9.546 -10.155 1.00 83.75 236 LYS A C 1
ATOM 1958 O O . LYS A 1 236 ? -2.078 -9.969 -9.200 1.00 83.75 236 LYS A O 1
ATOM 1963 N N . SER A 1 237 ? -1.303 -8.251 -10.445 1.00 82.44 237 SER A N 1
ATOM 1964 C CA . SER A 1 237 ? -1.570 -7.172 -9.485 1.00 82.44 237 SER A CA 1
ATOM 1965 C C . SER A 1 237 ? -2.939 -6.502 -9.600 1.00 82.44 237 SER A C 1
ATOM 1967 O O . SER A 1 237 ? -3.202 -5.620 -8.812 1.00 82.44 237 SER A O 1
ATOM 1969 N N . PHE A 1 238 ? -3.827 -6.857 -10.535 1.00 84.62 238 PHE A N 1
ATOM 1970 C CA . PHE A 1 238 ? -5.231 -6.377 -10.531 1.00 84.62 238 PHE A CA 1
ATOM 1971 C C . PHE A 1 238 ? -5.420 -4.874 -10.181 1.00 84.62 238 PHE A C 1
ATOM 1973 O O . PHE A 1 238 ? -6.288 -4.508 -9.394 1.00 84.62 238 PHE A O 1
ATOM 1980 N N . PHE A 1 239 ? -4.613 -3.984 -10.776 1.00 80.94 239 PHE A N 1
ATOM 1981 C CA . PHE A 1 239 ? -4.535 -2.553 -10.415 1.00 80.94 239 PHE A CA 1
ATOM 1982 C C . PHE A 1 239 ? -5.859 -1.783 -10.479 1.00 80.94 239 PHE A C 1
ATOM 1984 O O . PHE A 1 239 ? -5.997 -0.743 -9.838 1.00 80.94 239 PHE A O 1
ATOM 1991 N N . LEU A 1 240 ? -6.812 -2.254 -11.288 1.00 84.00 240 LEU A N 1
ATOM 1992 C CA . LEU A 1 240 ? -8.139 -1.651 -11.360 1.00 84.00 240 LEU A CA 1
ATOM 1993 C C . LEU A 1 240 ? -8.860 -1.796 -10.023 1.00 84.00 240 LEU A C 1
ATOM 1995 O O . LEU A 1 240 ? -9.275 -0.781 -9.470 1.00 84.00 240 LEU A O 1
ATOM 1999 N N . ASN A 1 241 ? -8.946 -3.027 -9.510 1.00 90.69 241 ASN A N 1
ATOM 2000 C CA . ASN A 1 241 ? -9.442 -3.330 -8.176 1.00 90.69 241 ASN A CA 1
ATOM 2001 C C . ASN A 1 241 ? -8.943 -4.718 -7.714 1.00 90.69 241 ASN A C 1
ATOM 2003 O O . ASN A 1 241 ? -9.228 -5.713 -8.386 1.00 90.69 241 ASN A O 1
ATOM 2007 N N . PRO A 1 242 ? -8.217 -4.829 -6.585 1.00 93.50 242 PRO A N 1
ATOM 2008 C CA . PRO A 1 242 ? -7.758 -6.107 -6.054 1.00 93.50 242 PRO A CA 1
ATOM 2009 C C . PRO A 1 242 ? -8.882 -6.899 -5.368 1.00 93.50 242 PRO A C 1
ATOM 2011 O O . PRO A 1 242 ? -8.671 -8.067 -5.036 1.00 93.50 242 PRO A O 1
ATOM 2014 N N . VAL A 1 243 ? -10.060 -6.303 -5.146 1.00 94.31 243 VAL A N 1
ATOM 2015 C CA . VAL A 1 243 ? -11.228 -6.939 -4.519 1.00 94.31 243 VAL A CA 1
ATOM 2016 C C . VAL A 1 243 ? -12.050 -7.704 -5.561 1.00 94.31 243 VAL A C 1
ATOM 2018 O O . VAL A 1 243 ? -12.462 -7.152 -6.574 1.00 94.31 243 VAL A O 1
ATOM 2021 N N . LYS A 1 244 ? -12.340 -8.984 -5.289 1.00 90.75 244 LYS A N 1
ATOM 2022 C CA . LYS A 1 244 ? -13.086 -9.888 -6.190 1.00 90.75 244 LYS A CA 1
ATOM 2023 C C . LYS A 1 244 ? -14.564 -9.523 -6.346 1.00 90.75 244 LYS A C 1
ATOM 2025 O O . LYS A 1 244 ? -15.177 -9.867 -7.349 1.00 90.75 244 LYS A O 1
ATOM 2030 N N . GLN A 1 245 ? -15.165 -8.965 -5.298 1.00 89.56 245 GLN A N 1
ATOM 2031 C CA . GLN A 1 245 ? -16.614 -8.827 -5.156 1.00 89.56 245 GLN A CA 1
ATOM 2032 C C . GLN A 1 245 ? -17.003 -7.350 -5.170 1.00 89.56 245 GLN A C 1
ATOM 2034 O O . GLN A 1 245 ? -16.783 -6.658 -4.182 1.00 89.56 245 GLN A O 1
ATOM 2039 N N . GLU A 1 246 ? -17.638 -6.893 -6.248 1.00 87.50 246 GLU A N 1
ATOM 2040 C CA . GLU A 1 246 ? -18.047 -5.486 -6.417 1.00 87.50 246 GLU A CA 1
ATOM 2041 C C . GLU A 1 246 ? -18.977 -4.983 -5.306 1.00 87.50 246 GLU A C 1
ATOM 2043 O O . GLU A 1 246 ? -18.880 -3.843 -4.873 1.00 87.50 246 GLU A O 1
ATOM 2048 N N . LYS A 1 247 ? -19.849 -5.855 -4.785 1.00 87.19 247 LYS A N 1
ATOM 2049 C CA . LYS A 1 247 ? -20.787 -5.515 -3.699 1.00 87.19 247 LYS A CA 1
ATOM 2050 C C . LYS A 1 247 ? -20.141 -5.472 -2.309 1.00 87.19 247 LYS A C 1
ATOM 2052 O O . LYS A 1 247 ? -20.824 -5.202 -1.326 1.00 87.19 247 LYS A O 1
ATOM 2057 N N . HIS A 1 248 ? -18.864 -5.825 -2.189 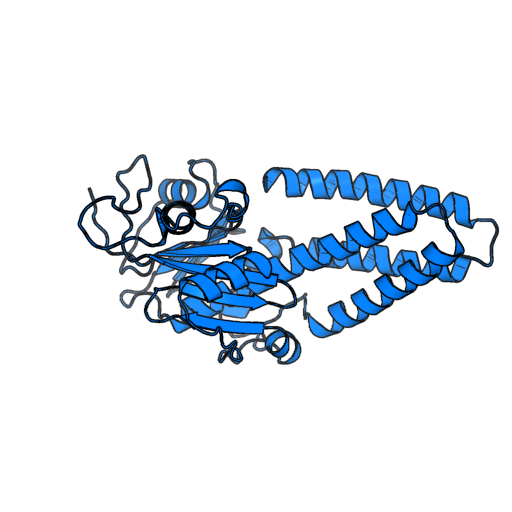1.00 89.69 248 HIS A N 1
ATOM 2058 C CA . HIS A 1 248 ? -18.167 -5.826 -0.910 1.00 89.69 248 HIS A CA 1
ATOM 2059 C C . HIS A 1 248 ? -17.700 -4.401 -0.583 1.00 89.69 248 HIS A C 1
ATOM 2061 O O . HIS A 1 248 ? -17.064 -3.774 -1.416 1.00 89.69 248 HIS A O 1
ATOM 2067 N N . GLN A 1 249 ? -17.906 -3.917 0.647 1.00 91.19 249 GLN A N 1
ATOM 2068 C CA . GLN A 1 249 ? -17.523 -2.555 1.080 1.00 91.19 249 GLN A CA 1
ATOM 2069 C C . GLN A 1 249 ? -16.068 -2.182 0.722 1.00 91.19 249 GLN A C 1
ATOM 2071 O O . GLN A 1 249 ? -15.779 -1.098 0.232 1.00 91.19 249 GLN A O 1
ATOM 2076 N N . CYS A 1 250 ? -15.138 -3.122 0.911 1.00 93.44 250 CYS A N 1
ATOM 2077 C CA . CYS A 1 250 ? -13.736 -2.984 0.500 1.00 93.44 250 CYS A CA 1
ATOM 2078 C C . CYS A 1 250 ? -13.517 -2.622 -0.985 1.00 93.44 250 CYS A C 1
ATOM 2080 O O . CYS A 1 250 ? -12.488 -2.034 -1.300 1.00 93.44 250 CYS A O 1
ATOM 2082 N N . TYR A 1 251 ? -14.439 -2.965 -1.889 1.00 94.50 251 TYR A N 1
ATOM 2083 C CA . TYR A 1 251 ? -14.362 -2.581 -3.299 1.00 94.50 251 TYR A CA 1
ATOM 2084 C C . TYR A 1 251 ? -14.489 -1.063 -3.463 1.00 94.50 251 TYR A C 1
ATOM 2086 O O . TYR A 1 251 ? -13.686 -0.461 -4.167 1.00 94.50 251 TYR A O 1
ATOM 2094 N N . GLU A 1 252 ? -15.438 -0.438 -2.758 1.00 93.19 252 GLU A N 1
ATOM 2095 C CA . GLU A 1 252 ? -15.619 1.020 -2.745 1.00 93.19 252 GLU A CA 1
ATOM 2096 C C . GLU A 1 252 ? -14.425 1.714 -2.089 1.00 93.19 252 GLU A C 1
ATOM 2098 O O . GLU A 1 252 ? -13.898 2.683 -2.624 1.00 93.19 252 GLU A O 1
ATOM 2103 N N . ILE A 1 253 ? -13.940 1.176 -0.967 1.00 92.94 253 ILE A N 1
ATOM 2104 C CA . ILE A 1 253 ? -12.753 1.690 -0.268 1.00 92.94 253 ILE A CA 1
ATOM 2105 C C . ILE A 1 253 ? -11.524 1.703 -1.175 1.00 92.94 253 ILE A C 1
ATOM 2107 O O . ILE A 1 253 ? -10.725 2.639 -1.114 1.00 92.94 253 ILE A O 1
ATOM 2111 N N . TRP A 1 254 ? -11.372 0.695 -2.036 1.00 94.88 254 TRP A N 1
ATOM 2112 C CA . TRP A 1 254 ? -10.279 0.679 -2.997 1.00 94.88 254 TRP A CA 1
ATOM 2113 C C . TRP A 1 254 ? -10.311 1.882 -3.942 1.00 94.88 254 TRP A C 1
ATOM 2115 O O . TRP A 1 254 ? -9.252 2.427 -4.223 1.00 94.88 254 TRP A O 1
ATOM 2125 N N . GLU A 1 255 ? -11.478 2.354 -4.382 1.00 92.38 255 GLU A N 1
ATOM 2126 C CA . GLU A 1 255 ? -11.566 3.540 -5.249 1.00 92.38 255 GLU A CA 1
ATOM 2127 C C . GLU A 1 255 ? -11.016 4.798 -4.553 1.00 92.38 255 GLU A C 1
ATOM 2129 O O . GLU A 1 255 ? -10.394 5.649 -5.193 1.00 92.38 255 GLU A O 1
ATOM 2134 N N . PHE A 1 256 ? -11.177 4.904 -3.229 1.00 92.38 256 PHE A N 1
ATOM 2135 C CA . PHE A 1 256 ? -10.566 5.980 -2.446 1.00 92.38 256 PHE A CA 1
ATOM 2136 C C . PHE A 1 256 ? -9.056 5.802 -2.317 1.00 92.38 256 PHE A C 1
ATOM 2138 O O . PHE A 1 256 ? -8.323 6.774 -2.492 1.00 92.38 256 PHE A O 1
ATOM 2145 N N . ILE A 1 257 ? -8.585 4.582 -2.050 1.00 90.88 257 ILE A N 1
ATOM 2146 C CA . ILE A 1 257 ? -7.150 4.268 -1.964 1.00 90.88 257 ILE A CA 1
ATOM 2147 C C . ILE A 1 257 ? -6.469 4.551 -3.308 1.00 90.88 257 ILE A C 1
ATOM 2149 O O . ILE A 1 257 ? -5.481 5.277 -3.372 1.00 90.88 257 ILE A O 1
ATOM 2153 N N . GLU A 1 258 ? -7.015 4.020 -4.397 1.00 91.06 258 GLU A N 1
ATOM 2154 C CA . GLU A 1 258 ? -6.499 4.194 -5.750 1.00 91.06 258 GLU A CA 1
ATOM 2155 C C . GLU A 1 258 ? -6.348 5.680 -6.084 1.00 91.06 258 GLU A C 1
ATOM 2157 O O . GLU A 1 258 ? -5.266 6.111 -6.489 1.00 91.06 258 GLU A O 1
ATOM 2162 N N . ARG A 1 259 ? -7.393 6.471 -5.821 1.00 88.94 259 ARG A N 1
ATOM 2163 C CA . ARG A 1 259 ? -7.417 7.908 -6.094 1.00 88.94 259 ARG A CA 1
ATOM 2164 C C . ARG A 1 259 ? -6.438 8.697 -5.229 1.00 88.94 259 ARG A C 1
ATOM 2166 O O . ARG A 1 259 ? -5.641 9.462 -5.776 1.00 88.94 259 ARG A O 1
ATOM 2173 N N . ASN A 1 260 ? -6.512 8.531 -3.906 1.00 86.38 260 ASN A N 1
ATOM 2174 C CA . ASN A 1 260 ? -5.750 9.335 -2.944 1.00 86.38 260 ASN A CA 1
ATOM 2175 C C . ASN A 1 260 ? -4.255 8.991 -2.958 1.00 86.38 260 ASN A C 1
ATOM 2177 O O . ASN A 1 260 ? -3.440 9.875 -2.730 1.00 86.38 260 ASN A O 1
ATOM 2181 N N . TYR A 1 261 ? -3.892 7.753 -3.311 1.00 84.25 261 TYR A N 1
ATOM 2182 C CA . TYR A 1 261 ? -2.495 7.314 -3.428 1.00 84.25 261 TYR A CA 1
ATOM 2183 C C . TYR A 1 261 ? -2.035 7.135 -4.882 1.00 84.25 261 TYR A C 1
ATOM 2185 O O . TYR A 1 261 ? -0.966 6.577 -5.134 1.00 84.25 261 TYR A O 1
ATOM 2193 N N . HIS A 1 262 ? -2.832 7.615 -5.844 1.00 85.81 262 HIS A N 1
ATOM 2194 C CA . HIS A 1 262 ? -2.520 7.688 -7.276 1.00 85.81 262 HIS A CA 1
ATOM 2195 C C . HIS A 1 262 ? -2.084 6.361 -7.920 1.00 85.81 262 HIS A C 1
ATOM 2197 O O . HIS A 1 262 ? -1.288 6.343 -8.865 1.00 85.81 262 HIS A O 1
ATOM 2203 N N . VAL A 1 263 ? -2.626 5.245 -7.438 1.00 89.50 263 VAL A N 1
ATOM 2204 C CA . VAL A 1 263 ? -2.197 3.896 -7.823 1.00 89.50 263 VAL A CA 1
ATOM 2205 C C . VAL A 1 263 ? -2.371 3.666 -9.327 1.00 89.50 263 VAL A C 1
ATOM 2207 O O . VAL A 1 263 ? -1.421 3.263 -10.003 1.00 89.50 263 VAL A O 1
ATOM 2210 N N . ARG A 1 264 ? -3.546 3.973 -9.898 1.00 87.88 264 ARG A N 1
ATOM 2211 C CA . ARG A 1 264 ? -3.798 3.768 -11.336 1.00 87.88 264 ARG A CA 1
ATOM 2212 C C . ARG A 1 264 ? -3.023 4.756 -12.191 1.00 87.88 264 ARG A C 1
ATOM 2214 O O . ARG A 1 264 ? -2.592 4.397 -13.284 1.00 87.88 264 ARG A O 1
ATOM 2221 N N . LYS A 1 265 ? -2.831 5.987 -11.708 1.00 86.69 265 LYS A N 1
ATOM 2222 C CA . LYS A 1 265 ? -2.056 7.019 -12.411 1.00 86.69 265 LYS A CA 1
ATOM 2223 C C . LYS A 1 265 ? -0.615 6.558 -12.620 1.00 86.69 265 LYS A C 1
ATOM 2225 O O . LYS A 1 265 ? -0.157 6.540 -13.760 1.00 86.69 265 LYS A O 1
ATOM 2230 N N . PHE A 1 266 ? 0.068 6.137 -11.554 1.00 84.31 266 PHE A N 1
ATOM 2231 C CA . PHE A 1 266 ? 1.438 5.634 -11.663 1.00 84.31 266 PHE A CA 1
ATOM 2232 C C . PHE A 1 266 ? 1.508 4.352 -12.495 1.00 84.31 266 PHE A C 1
ATOM 2234 O O . PHE A 1 266 ? 2.397 4.219 -13.334 1.00 84.31 266 PHE A O 1
ATOM 2241 N N . TYR A 1 267 ? 0.553 3.432 -12.327 1.00 89.38 267 TYR A N 1
ATOM 2242 C CA . TYR A 1 267 ? 0.502 2.206 -13.126 1.00 89.38 267 TYR A CA 1
ATOM 2243 C C . TYR A 1 267 ? 0.361 2.482 -14.628 1.00 89.38 267 TYR A C 1
ATOM 2245 O O . TYR A 1 267 ? 1.105 1.919 -15.431 1.00 89.38 267 TYR A O 1
ATOM 2253 N N . ASN A 1 268 ? -0.572 3.353 -15.020 1.00 87.25 268 ASN A N 1
ATOM 2254 C CA . ASN A 1 268 ? -0.782 3.711 -16.421 1.00 87.25 268 ASN A CA 1
ATOM 2255 C C . ASN A 1 268 ? 0.457 4.375 -17.024 1.00 87.25 268 ASN A C 1
ATOM 2257 O O . ASN A 1 268 ? 0.781 4.115 -18.182 1.00 87.25 268 ASN A O 1
ATOM 2261 N N . GLU A 1 269 ? 1.157 5.187 -16.234 1.00 82.50 269 GLU A N 1
ATOM 2262 C CA . GLU A 1 269 ? 2.406 5.812 -16.651 1.00 82.50 269 GLU A CA 1
ATOM 2263 C C . GLU A 1 269 ? 3.507 4.771 -16.887 1.00 82.50 269 GLU A C 1
ATOM 2265 O O . GLU A 1 269 ? 4.061 4.697 -17.982 1.00 82.50 269 GLU A O 1
ATOM 2270 N N . ALA A 1 270 ? 3.757 3.881 -15.923 1.00 84.31 270 ALA A N 1
ATOM 2271 C CA . ALA A 1 270 ? 4.729 2.804 -16.101 1.00 84.31 270 ALA A CA 1
ATOM 2272 C C . ALA A 1 270 ? 4.371 1.897 -17.289 1.00 84.31 270 ALA A C 1
ATOM 2274 O O . ALA A 1 270 ? 5.234 1.541 -18.090 1.00 84.31 270 ALA A O 1
ATOM 2275 N N . LYS A 1 271 ? 3.083 1.576 -17.465 1.00 85.12 271 LYS A N 1
ATOM 2276 C CA . LYS A 1 271 ? 2.596 0.793 -18.607 1.00 85.12 271 LYS A CA 1
ATOM 2277 C C . LYS A 1 271 ? 2.882 1.490 -19.936 1.00 85.12 271 LYS A C 1
ATOM 2279 O O . LYS A 1 271 ? 3.282 0.826 -20.893 1.00 85.12 271 LYS A O 1
ATOM 2284 N N . LYS A 1 272 ? 2.681 2.807 -20.005 1.00 83.56 272 LYS A N 1
ATOM 2285 C CA . LYS A 1 272 ? 2.998 3.605 -21.190 1.00 83.56 272 LYS A CA 1
ATOM 2286 C C . LYS A 1 272 ? 4.498 3.563 -21.485 1.00 83.56 272 LYS A C 1
ATOM 2288 O O . LYS A 1 272 ? 4.865 3.195 -22.599 1.00 83.56 272 LYS A O 1
ATOM 2293 N N . GLN A 1 273 ? 5.345 3.830 -20.489 1.00 77.06 273 GLN A N 1
ATOM 2294 C CA . GLN A 1 273 ? 6.804 3.785 -20.646 1.00 77.06 273 GLN A CA 1
ATOM 2295 C C . GLN A 1 273 ? 7.281 2.407 -21.123 1.00 77.06 273 GLN A C 1
ATOM 2297 O O . GLN A 1 273 ? 8.019 2.310 -22.099 1.00 77.06 273 GLN A O 1
ATOM 2302 N N . VAL A 1 274 ? 6.794 1.321 -20.518 1.00 75.88 274 VAL A N 1
ATOM 2303 C CA . VAL A 1 274 ? 7.138 -0.055 -20.923 1.00 75.88 274 VAL A CA 1
ATOM 2304 C C . VAL A 1 274 ? 6.669 -0.379 -22.351 1.00 75.88 274 VAL A C 1
ATOM 2306 O O . VAL A 1 274 ? 7.366 -1.063 -23.109 1.00 75.88 274 VAL A O 1
ATOM 2309 N N . SER A 1 275 ? 5.511 0.137 -22.770 1.00 70.69 275 SER A N 1
ATOM 2310 C CA . SER A 1 275 ? 5.053 0.007 -24.158 1.00 70.69 275 SER A CA 1
ATOM 2311 C C . SER A 1 275 ? 5.972 0.751 -25.134 1.00 70.69 275 SER A C 1
ATOM 2313 O O . SER A 1 275 ? 6.265 0.240 -26.216 1.00 70.69 275 SER A O 1
ATOM 2315 N N . GLU A 1 276 ? 6.455 1.935 -24.762 1.00 72.56 276 GLU A N 1
ATOM 2316 C CA . GLU A 1 276 ? 7.400 2.720 -25.565 1.00 72.56 276 GLU A CA 1
ATOM 2317 C C . GLU A 1 276 ? 8.776 2.039 -25.650 1.00 72.56 276 GLU A C 1
ATOM 2319 O O . GLU A 1 276 ? 9.353 1.974 -26.739 1.00 72.56 276 GLU A O 1
ATOM 2324 N N . LEU A 1 277 ? 9.252 1.409 -24.565 1.00 68.44 277 LEU A N 1
ATOM 2325 C CA . LEU A 1 277 ? 10.447 0.553 -24.589 1.00 68.44 277 LEU A CA 1
ATOM 2326 C C . LEU A 1 277 ? 10.332 -0.560 -25.634 1.00 68.44 277 LEU A C 1
ATOM 2328 O O . LEU A 1 277 ? 11.283 -0.825 -26.364 1.00 68.44 277 LEU A O 1
ATOM 2332 N N . THR A 1 278 ? 9.159 -1.185 -25.761 1.00 60.38 278 THR A N 1
ATOM 2333 C CA . THR A 1 278 ? 8.931 -2.266 -26.736 1.00 60.38 278 THR A CA 1
ATOM 2334 C C . THR A 1 278 ? 9.110 -1.785 -28.182 1.00 60.38 278 THR A C 1
ATOM 2336 O O . THR A 1 278 ? 9.615 -2.528 -29.026 1.00 60.38 278 THR A O 1
ATOM 2339 N N . LEU A 1 279 ? 8.744 -0.532 -28.473 1.00 61.81 279 LEU A N 1
ATOM 2340 C CA . LEU A 1 279 ? 8.955 0.098 -29.781 1.00 61.81 279 LEU A CA 1
ATOM 2341 C C . LEU A 1 279 ? 10.422 0.486 -30.016 1.00 61.81 279 LEU A C 1
ATOM 2343 O O . LEU A 1 279 ? 10.881 0.453 -31.157 1.00 61.81 279 LEU A O 1
ATOM 2347 N N . LEU A 1 280 ? 11.152 0.844 -28.958 1.00 59.28 280 LEU A N 1
ATOM 2348 C CA . LEU A 1 280 ? 12.578 1.180 -29.015 1.00 59.28 280 LEU A CA 1
ATOM 2349 C C . LEU A 1 280 ? 13.455 -0.058 -29.208 1.00 59.28 280 LEU A C 1
ATOM 2351 O O . LEU A 1 280 ? 14.304 -0.050 -30.092 1.00 59.28 280 LEU A O 1
ATOM 2355 N N . ILE A 1 281 ? 13.195 -1.129 -28.452 1.00 60.81 281 ILE A N 1
ATOM 2356 C CA . ILE A 1 281 ? 13.888 -2.422 -28.568 1.00 60.81 281 ILE A CA 1
ATOM 2357 C C . ILE A 1 281 ? 13.710 -2.992 -29.983 1.00 60.81 281 ILE A C 1
ATOM 2359 O O . ILE A 1 281 ? 14.675 -3.406 -30.615 1.00 60.81 281 ILE A O 1
ATOM 2363 N N . ARG A 1 282 ? 12.487 -2.948 -30.536 1.00 57.16 282 ARG A N 1
ATOM 2364 C CA . ARG A 1 282 ? 12.226 -3.367 -31.928 1.00 57.16 282 ARG A CA 1
ATOM 2365 C C . ARG A 1 282 ? 12.816 -2.413 -32.973 1.00 57.16 282 ARG A C 1
ATOM 2367 O O . ARG A 1 282 ? 13.090 -2.831 -34.092 1.00 57.16 282 ARG A O 1
ATOM 2374 N N . GLY A 1 283 ? 12.972 -1.137 -32.623 1.00 52.66 283 GLY A N 1
ATOM 2375 C CA . GLY A 1 283 ? 13.517 -0.086 -33.482 1.00 52.66 283 GLY A CA 1
ATOM 2376 C C . GLY A 1 283 ? 15.044 -0.045 -33.546 1.00 52.66 283 GLY A C 1
ATOM 2377 O O . GLY A 1 283 ? 15.572 0.781 -34.285 1.00 52.66 283 GLY A O 1
ATOM 2378 N N . ASP A 1 284 ? 15.749 -0.924 -32.827 1.00 50.81 284 ASP A N 1
ATOM 2379 C CA . ASP A 1 284 ? 17.217 -1.013 -32.823 1.00 50.81 284 ASP A CA 1
ATOM 2380 C C . ASP A 1 284 ? 17.819 -1.478 -34.173 1.00 50.81 284 ASP A C 1
ATOM 2382 O O . ASP A 1 284 ? 19.033 -1.572 -34.340 1.00 50.81 284 ASP A O 1
ATOM 2386 N N . LEU A 1 285 ? 16.961 -1.702 -35.175 1.00 49.31 285 LEU A N 1
ATOM 2387 C CA . LEU A 1 285 ? 17.323 -1.889 -36.581 1.00 49.31 285 LEU A CA 1
ATOM 2388 C C . LEU A 1 285 ? 17.425 -0.571 -37.380 1.00 49.31 285 LEU A C 1
ATOM 2390 O O . LEU A 1 285 ? 17.806 -0.618 -38.547 1.00 49.31 285 LEU A O 1
ATOM 2394 N N . ASP A 1 286 ? 17.105 0.597 -36.799 1.00 49.38 286 ASP A N 1
ATOM 2395 C CA . ASP A 1 286 ? 16.903 1.839 -37.563 1.00 49.38 286 ASP A CA 1
ATOM 2396 C C . ASP A 1 286 ? 17.648 3.068 -36.986 1.00 49.38 286 ASP A C 1
ATOM 2398 O O . ASP A 1 286 ? 17.588 3.366 -35.791 1.00 49.38 286 ASP A O 1
ATOM 2402 N N . LYS A 1 287 ? 18.303 3.862 -37.854 1.00 50.16 287 LYS A N 1
ATOM 2403 C CA . LYS A 1 287 ? 19.153 5.040 -37.516 1.00 50.16 287 LYS A CA 1
ATOM 2404 C C . LYS A 1 287 ? 18.456 6.164 -36.716 1.00 50.16 287 LYS A C 1
ATOM 2406 O O . LYS A 1 287 ? 19.104 7.124 -36.315 1.00 50.16 287 LYS A O 1
ATOM 2411 N N . LYS A 1 288 ? 17.147 6.069 -36.458 1.00 54.31 288 LYS A N 1
ATOM 2412 C CA . LYS A 1 288 ? 16.353 7.029 -35.659 1.00 54.31 288 LYS A CA 1
ATOM 2413 C C . LYS A 1 288 ? 16.389 6.762 -34.144 1.00 54.31 288 LYS A C 1
ATOM 2415 O O . LYS A 1 288 ? 15.703 7.460 -33.395 1.00 54.31 288 LYS A O 1
ATOM 2420 N N . PHE A 1 289 ? 17.155 5.766 -33.696 1.00 53.69 289 PHE A N 1
ATOM 2421 C CA . PHE A 1 289 ? 17.254 5.351 -32.294 1.00 53.69 289 PHE A CA 1
ATOM 2422 C C . PHE A 1 289 ? 17.669 6.494 -31.348 1.00 53.69 289 PHE A C 1
ATOM 2424 O O . PHE A 1 289 ? 17.004 6.712 -30.340 1.00 53.69 289 PHE A O 1
ATOM 2431 N N . GLU A 1 290 ? 18.680 7.296 -31.700 1.00 55.16 290 GLU A N 1
ATOM 2432 C CA . GLU A 1 290 ? 19.158 8.395 -30.840 1.00 55.16 290 GLU A CA 1
ATOM 2433 C C . GLU A 1 290 ? 18.108 9.495 -30.624 1.00 55.16 290 GLU A C 1
ATOM 2435 O O . GLU A 1 290 ? 17.883 9.926 -29.496 1.00 55.16 290 GLU A O 1
ATOM 2440 N N . HIS A 1 291 ? 17.393 9.904 -31.675 1.00 54.25 291 HIS A N 1
ATOM 2441 C CA . HIS A 1 291 ? 16.341 10.922 -31.560 1.00 54.25 291 HIS A CA 1
ATOM 2442 C C . HIS A 1 291 ? 15.157 10.436 -30.707 1.00 54.25 291 HIS A C 1
ATOM 2444 O O . HIS A 1 291 ? 14.612 11.193 -29.898 1.00 54.25 291 HIS A O 1
ATOM 2450 N N . LYS A 1 292 ? 14.770 9.158 -30.838 1.00 53.19 292 LYS A N 1
ATOM 2451 C CA . LYS A 1 292 ? 13.719 8.564 -29.996 1.00 53.19 292 LYS A CA 1
ATOM 2452 C C . LYS A 1 292 ? 14.171 8.399 -28.539 1.00 53.19 292 LYS A C 1
ATOM 2454 O O . LYS A 1 292 ? 13.359 8.610 -27.645 1.00 53.19 292 LYS A O 1
ATOM 2459 N N . MET A 1 293 ? 15.451 8.104 -28.298 1.00 52.59 293 MET A N 1
ATOM 2460 C CA . MET A 1 293 ? 16.044 8.037 -26.955 1.00 52.59 293 MET A CA 1
ATOM 2461 C C . MET A 1 293 ? 16.092 9.408 -26.268 1.00 52.59 293 MET A C 1
ATOM 2463 O O . MET A 1 293 ? 15.756 9.499 -25.093 1.00 52.59 293 MET A O 1
ATOM 2467 N N . ILE A 1 294 ? 16.422 10.482 -26.995 1.00 54.75 294 ILE A N 1
ATOM 2468 C CA . ILE A 1 294 ? 16.360 11.861 -26.475 1.00 54.75 294 ILE A CA 1
ATOM 2469 C C . ILE A 1 294 ? 14.913 12.243 -26.138 1.00 54.75 294 ILE A C 1
ATOM 2471 O O . ILE A 1 294 ? 14.656 12.815 -25.083 1.00 54.75 294 ILE A O 1
ATOM 2475 N N . THR A 1 295 ? 13.954 11.874 -26.992 1.00 51.91 295 THR A N 1
ATOM 2476 C CA . THR A 1 295 ? 12.530 12.166 -26.756 1.00 51.91 295 THR A CA 1
ATOM 2477 C C . THR A 1 295 ? 12.001 11.407 -25.535 1.00 51.91 295 THR A C 1
ATOM 2479 O O . THR A 1 295 ? 11.332 12.015 -24.707 1.00 51.91 295 THR A O 1
ATOM 2482 N N . LEU A 1 296 ? 12.354 10.123 -25.373 1.00 50.75 296 LEU A N 1
ATOM 2483 C CA . LEU A 1 296 ? 12.028 9.333 -24.180 1.00 50.75 296 LEU A CA 1
ATOM 2484 C C . LEU A 1 296 ? 12.704 9.916 -22.934 1.00 50.75 296 LEU A C 1
ATOM 2486 O O . LEU A 1 296 ? 12.045 10.085 -21.919 1.00 50.75 296 LEU A O 1
ATOM 2490 N N . GLY A 1 297 ? 13.984 10.287 -23.015 1.00 50.44 297 GLY A N 1
ATOM 2491 C CA . GLY A 1 297 ? 14.709 10.937 -21.923 1.00 50.44 297 GLY A CA 1
ATOM 2492 C C . GLY A 1 297 ? 14.024 12.224 -21.467 1.00 50.44 297 GLY A C 1
ATOM 2493 O O . GLY A 1 297 ? 13.777 12.393 -20.279 1.00 50.44 297 GLY A O 1
ATOM 2494 N N . ILE A 1 298 ? 13.629 13.098 -22.397 1.00 51.06 298 ILE A N 1
ATOM 2495 C CA . ILE A 1 298 ? 12.886 14.333 -22.099 1.00 51.06 298 ILE A CA 1
ATOM 2496 C C . ILE A 1 298 ? 11.512 14.017 -21.492 1.00 51.06 298 ILE A C 1
ATOM 2498 O O . ILE A 1 298 ? 11.152 14.604 -20.473 1.00 51.06 298 ILE A O 1
ATOM 2502 N N . PHE A 1 299 ? 10.763 13.072 -22.068 1.00 50.53 299 PHE A N 1
ATOM 2503 C CA . PHE A 1 299 ? 9.438 12.685 -21.572 1.00 50.53 299 PHE A CA 1
ATOM 2504 C C . PHE A 1 299 ? 9.521 12.131 -20.147 1.00 50.53 299 PHE A C 1
ATOM 2506 O O . PHE A 1 299 ? 8.788 12.552 -19.258 1.00 50.53 299 PHE A O 1
ATOM 2513 N N . VAL A 1 300 ? 10.492 11.256 -19.910 1.00 50.91 300 VAL A N 1
ATOM 2514 C CA . VAL A 1 300 ? 10.759 10.646 -18.614 1.00 50.91 300 VAL A CA 1
ATOM 2515 C C . VAL A 1 300 ? 11.273 11.681 -17.611 1.00 50.91 300 VAL A C 1
ATOM 2517 O O . VAL A 1 300 ? 10.847 11.649 -16.468 1.00 50.91 300 VAL A O 1
ATOM 2520 N N . THR A 1 301 ? 12.098 12.652 -18.010 1.00 49.62 301 THR A N 1
ATOM 2521 C CA . THR A 1 301 ? 12.617 13.695 -17.100 1.00 49.62 301 THR A CA 1
ATOM 2522 C C . THR A 1 301 ? 11.522 14.679 -16.683 1.00 49.62 301 THR A C 1
ATOM 2524 O O . THR A 1 301 ? 11.429 15.040 -15.512 1.00 49.62 301 THR A O 1
ATOM 2527 N N . VAL A 1 302 ? 10.639 15.072 -17.607 1.00 46.34 302 VAL A N 1
ATOM 2528 C CA . VAL A 1 302 ? 9.455 15.892 -17.298 1.00 46.34 302 VAL A CA 1
ATOM 2529 C C . VAL A 1 302 ? 8.505 15.134 -16.370 1.00 46.34 302 VAL A C 1
ATOM 2531 O O . VAL A 1 302 ? 7.934 15.716 -15.450 1.00 46.34 302 VAL A O 1
ATOM 2534 N N . ILE A 1 303 ? 8.372 13.823 -16.556 1.00 48.00 303 ILE A N 1
ATOM 2535 C CA . ILE A 1 303 ? 7.517 12.985 -15.716 1.00 48.00 303 ILE A CA 1
ATOM 2536 C C . ILE A 1 303 ? 8.151 12.711 -14.362 1.00 48.00 303 ILE A C 1
ATOM 2538 O O . ILE A 1 303 ? 7.431 12.762 -13.378 1.00 48.00 303 ILE A O 1
ATOM 2542 N N . VAL A 1 304 ? 9.469 12.530 -14.261 1.00 47.19 304 VAL A N 1
ATOM 2543 C CA . VAL A 1 304 ? 10.185 12.518 -12.979 1.00 47.19 304 VAL A CA 1
ATOM 2544 C C . VAL A 1 304 ? 9.988 13.852 -12.282 1.00 47.19 304 VAL A C 1
ATOM 2546 O O . VAL A 1 304 ? 9.633 13.848 -11.121 1.00 47.19 304 VAL A O 1
ATOM 2549 N N . ALA A 1 305 ? 10.089 14.993 -12.964 1.00 47.62 305 ALA A N 1
ATOM 2550 C CA . ALA A 1 305 ? 9.811 16.282 -12.334 1.00 47.62 305 ALA A CA 1
ATOM 2551 C C . ALA A 1 305 ? 8.368 16.365 -11.802 1.00 47.62 305 ALA A C 1
ATOM 2553 O O . ALA A 1 305 ? 8.153 16.841 -10.693 1.00 47.62 305 ALA A O 1
ATOM 2554 N N . ILE A 1 306 ? 7.381 15.834 -12.531 1.00 45.12 306 ILE A N 1
ATOM 2555 C CA . ILE A 1 306 ? 5.981 15.784 -12.087 1.00 45.12 306 ILE A CA 1
ATOM 2556 C C . ILE A 1 306 ? 5.795 14.780 -10.937 1.00 45.12 306 ILE A C 1
ATOM 2558 O O . ILE A 1 306 ? 5.150 15.097 -9.943 1.00 45.12 306 ILE A O 1
ATOM 2562 N N . CYS A 1 307 ? 6.359 13.579 -11.035 1.00 39.69 307 CYS A N 1
ATOM 2563 C CA . CYS A 1 307 ? 6.261 12.511 -10.044 1.00 39.69 307 CYS A CA 1
ATOM 2564 C C . CYS A 1 307 ? 7.060 12.819 -8.779 1.00 39.69 307 CYS A C 1
ATOM 2566 O O . CYS A 1 307 ? 6.567 12.502 -7.711 1.00 39.69 307 CYS A O 1
ATOM 2568 N N . SER A 1 308 ? 8.218 13.470 -8.873 1.00 43.31 308 SER A N 1
ATOM 2569 C CA . SER A 1 308 ? 9.014 14.011 -7.765 1.00 43.31 308 SER A CA 1
ATOM 2570 C C . SER A 1 308 ? 8.384 15.267 -7.175 1.00 43.31 308 SER A C 1
ATOM 2572 O O . SER A 1 308 ? 8.509 15.482 -5.982 1.00 43.31 308 SER A O 1
ATOM 2574 N N . PHE A 1 309 ? 7.654 16.072 -7.953 1.00 40.81 309 PHE A N 1
ATOM 2575 C CA . PHE A 1 309 ? 6.827 17.154 -7.409 1.00 40.81 309 PHE A CA 1
ATOM 2576 C C . PHE A 1 309 ? 5.618 16.607 -6.641 1.00 40.81 309 PHE A C 1
ATOM 2578 O O . PHE A 1 309 ? 5.271 17.125 -5.583 1.00 40.81 309 PHE A O 1
ATOM 2585 N N . PHE A 1 310 ? 4.996 15.532 -7.137 1.00 38.69 310 PHE A N 1
ATOM 2586 C CA . PHE A 1 310 ? 3.962 14.823 -6.389 1.00 38.69 310 PHE A CA 1
ATOM 2587 C C . PHE A 1 310 ? 4.559 14.117 -5.172 1.00 38.69 310 PHE A C 1
ATOM 2589 O O . PHE A 1 310 ? 4.056 14.360 -4.094 1.00 38.69 310 PHE A O 1
ATOM 2596 N N . ALA A 1 311 ? 5.644 13.348 -5.309 1.00 35.88 311 ALA A N 1
ATOM 2597 C CA . ALA A 1 311 ? 6.334 12.627 -4.234 1.00 35.88 311 ALA A CA 1
ATOM 2598 C C . ALA A 1 311 ? 7.028 13.549 -3.219 1.00 35.88 311 ALA A C 1
ATOM 2600 O O . ALA A 1 311 ? 7.167 13.170 -2.069 1.00 35.88 311 ALA A O 1
ATOM 2601 N N . GLY A 1 312 ? 7.414 14.765 -3.606 1.00 34.72 312 GLY A N 1
ATOM 2602 C CA . GLY A 1 312 ? 7.956 15.798 -2.720 1.00 34.72 312 GLY A CA 1
ATOM 2603 C C . GLY A 1 312 ? 6.898 16.504 -1.872 1.00 34.72 312 GLY A C 1
ATOM 2604 O O . GLY A 1 312 ? 7.255 17.314 -1.030 1.00 34.72 312 GLY A O 1
ATOM 2605 N N . LYS A 1 313 ? 5.605 16.208 -2.069 1.00 34.03 313 LYS A N 1
ATOM 2606 C CA . LYS A 1 313 ? 4.595 16.425 -1.022 1.00 34.03 313 LYS A CA 1
ATOM 2607 C C . LYS A 1 313 ? 4.539 15.265 -0.004 1.00 34.03 313 LYS A C 1
ATOM 2609 O O . LYS A 1 313 ? 4.072 15.476 1.109 1.00 34.03 313 LYS A O 1
ATOM 2614 N N . TYR A 1 314 ? 5.076 14.090 -0.359 1.00 37.31 314 TYR A N 1
ATOM 2615 C CA . TYR A 1 314 ? 5.184 12.885 0.482 1.00 37.31 314 TYR A CA 1
ATOM 2616 C C . TYR A 1 314 ? 6.583 12.728 1.139 1.00 37.31 314 TYR A C 1
ATOM 2618 O O . TYR A 1 314 ? 6.894 11.644 1.639 1.00 37.31 314 TYR A O 1
ATOM 2626 N N . LEU A 1 315 ? 7.421 13.777 1.138 1.00 30.83 315 LEU A N 1
ATOM 2627 C CA . LEU A 1 315 ? 8.643 13.939 1.952 1.00 30.83 315 LEU A CA 1
ATOM 2628 C C . LEU A 1 315 ? 8.518 15.216 2.789 1.00 30.83 315 LEU A C 1
ATOM 2630 O O . LEU A 1 315 ? 9.001 15.209 3.940 1.00 30.83 315 LEU A O 1
#

pLDDT: mean 71.35, std 18.26, range [30.83, 94.88]